Protein AF-A0A8K0A8B1-F1 (afdb_monomer_lite)

Foldseek 3Di:
DDDDDDDDDDDPVVVVVVVVVVVVPPPPDDDDPDPPQWDDDPNWTKHKDPWWAALVVQQVVLQVVLWGFAAAPDVVSVCSVCVVPDPDPDFDARGPPNRPDDPPPDDDDRIGITMTIHPDDFLLCAFQVWGWDAPVDDLDDQWDWPQPDPSNARPPPRTTTTGGPPSLALCVQPVWHWFDFDADPNDTDTDAQADWDDCVRRNGGPPTITHHHDDDD

Secondary structure (DSSP, 8-state):
-----PPP--THHHHHHHHHHHHTS-------PPPTT-EEETTEEEEE-SS-B-HHHHHHHHHHTT-EEPP-SSHHHHHHHHHHH-S-TT---B--TT-S---SS-PPPSSB-BEEEE-SS-HHHHTTS-EEEETTS---SSEEE-TT-TTS--SSTTEEEEEESS---HHHHHS-EEEPEEEETTEEEE--SSEEE-TTTS--TTT-EEEEPPPP-

pLDDT: mean 73.94, std 14.09, range [33.97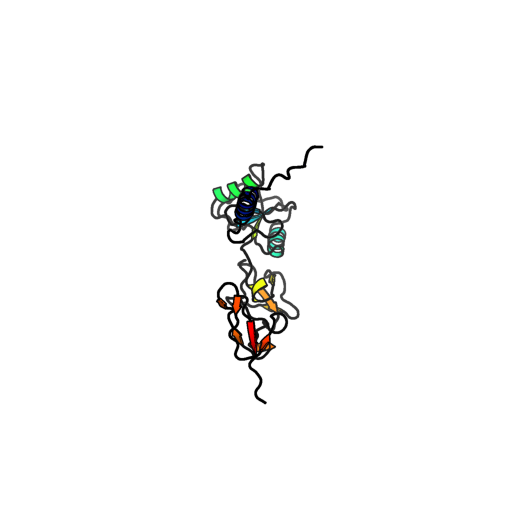, 92.19]

Sequence (217 aa):
MSPILFPQMEGRSFFYLLFLVVLTITNDVAGSSCPDGFVEIEGTCYYFSEERKDSLEAELDCSNRGGTLASFEDCETKENVLNKQTGEPGCTYWTDPFTKCVDSRSPPKELNKFICAWPGENPCEEDCGGRCISFVEDCSGNFEWLDNRIECQCLATIHKCCAPVKSHSCENTCGGKCVAVNIIGNVPIVICDGEEREWVDCPCPHGEKCCVPFSLP

Radius of gyration: 26.28 Å; chains: 1; bounding box: 68×78×62 Å

Structure (mmCIF, N/CA/C/O backbone):
data_AF-A0A8K0A8B1-F1
#
_entry.id   AF-A0A8K0A8B1-F1
#
loop_
_atom_site.group_PDB
_atom_site.id
_atom_site.type_symbol
_atom_site.label_atom_id
_atom_site.label_alt_id
_atom_site.label_comp_id
_atom_site.label_asym_id
_atom_site.label_entity_id
_atom_site.label_seq_id
_atom_site.pdbx_PDB_ins_code
_atom_site.Cartn_x
_atom_site.Cartn_y
_atom_site.Cartn_z
_atom_site.occupancy
_atom_site.B_iso_or_equiv
_atom_site.auth_seq_id
_atom_site.auth_comp_id
_atom_site.auth_asym_id
_atom_site.auth_atom_id
_atom_site.pdbx_PDB_model_num
ATOM 1 N N . MET A 1 1 ? -32.541 -65.544 -36.191 1.00 37.41 1 MET A N 1
ATOM 2 C CA . MET A 1 1 ? -31.309 -64.735 -36.289 1.00 37.41 1 MET A CA 1
ATOM 3 C C . MET A 1 1 ? -31.698 -63.332 -36.717 1.00 37.41 1 MET A C 1
ATOM 5 O O . MET A 1 1 ? -32.222 -63.191 -37.813 1.00 37.41 1 MET A O 1
ATOM 9 N N . SER A 1 2 ? -31.487 -62.332 -35.864 1.00 33.97 2 SER A N 1
ATOM 10 C CA . SER A 1 2 ? -31.714 -60.915 -36.184 1.00 33.97 2 SER A CA 1
ATOM 11 C C . SER A 1 2 ? -30.357 -60.208 -36.258 1.00 33.97 2 SER A C 1
ATOM 13 O O . SER A 1 2 ? -29.539 -60.447 -35.368 1.00 33.97 2 SER A O 1
ATOM 15 N N . PRO A 1 3 ? -30.076 -59.376 -37.275 1.00 41.59 3 PRO A N 1
ATOM 16 C CA . PRO A 1 3 ? -28.868 -58.564 -37.297 1.00 41.59 3 PRO A CA 1
ATOM 17 C C . PRO A 1 3 ? -29.015 -57.340 -36.383 1.00 41.59 3 PRO A C 1
ATOM 19 O O . PRO A 1 3 ? -30.076 -56.724 -36.293 1.00 41.59 3 PRO A O 1
ATOM 22 N N . ILE A 1 4 ? -27.918 -57.019 -35.701 1.00 41.53 4 ILE A N 1
ATOM 23 C CA . ILE A 1 4 ? -27.742 -55.858 -34.829 1.00 41.53 4 ILE A CA 1
ATOM 24 C C . ILE A 1 4 ? -27.608 -54.616 -35.719 1.00 41.53 4 ILE A C 1
ATOM 26 O O . ILE A 1 4 ? -26.691 -54.536 -36.536 1.00 41.53 4 ILE A O 1
ATOM 30 N N . LEU A 1 5 ? -28.519 -53.654 -35.561 1.00 36.81 5 LEU A N 1
ATOM 31 C CA . LEU A 1 5 ? -28.420 -52.322 -36.152 1.00 36.81 5 LEU A CA 1
ATOM 32 C C . LEU A 1 5 ? -27.744 -51.404 -35.123 1.00 36.81 5 LEU A C 1
ATOM 34 O O . LEU A 1 5 ? -28.307 -51.148 -34.060 1.00 36.81 5 LEU A O 1
ATOM 38 N N . PHE A 1 6 ? -26.529 -50.941 -35.417 1.00 40.44 6 PHE A N 1
ATOM 39 C CA . PHE A 1 6 ? -25.863 -49.882 -34.654 1.00 40.44 6 PHE A CA 1
ATOM 40 C C . PHE A 1 6 ? -26.585 -48.546 -34.907 1.00 40.44 6 PHE A C 1
ATOM 42 O O . PHE A 1 6 ? -26.681 -48.146 -36.070 1.00 40.44 6 PHE A O 1
ATOM 49 N N . PRO A 1 7 ? -27.076 -47.824 -33.882 1.00 42.09 7 PRO A N 1
ATOM 50 C CA . PRO A 1 7 ? -27.529 -46.456 -34.077 1.00 42.09 7 PRO A CA 1
ATOM 51 C C . PRO A 1 7 ? -26.326 -45.506 -34.182 1.00 42.09 7 PRO A C 1
ATOM 53 O O . PRO A 1 7 ? -25.456 -45.455 -33.313 1.00 42.09 7 PRO A O 1
ATOM 56 N N . GLN A 1 8 ? -26.307 -44.766 -35.289 1.00 45.31 8 GLN A N 1
ATOM 57 C CA . GLN A 1 8 ? -25.449 -43.621 -35.578 1.00 45.31 8 GLN A CA 1
ATOM 58 C C . GLN A 1 8 ? -25.637 -42.532 -34.509 1.00 45.31 8 GLN A C 1
ATOM 60 O O . GLN A 1 8 ? -26.763 -42.122 -34.228 1.00 45.31 8 GLN A O 1
ATOM 65 N N . MET A 1 9 ? -24.540 -42.057 -33.915 1.00 43.19 9 MET A N 1
ATOM 66 C CA . MET A 1 9 ? -24.549 -40.926 -32.983 1.00 43.19 9 MET A CA 1
ATOM 67 C C . MET A 1 9 ? -24.503 -39.623 -33.790 1.00 43.19 9 MET A C 1
ATOM 69 O O . MET A 1 9 ? -23.454 -39.213 -34.281 1.00 43.19 9 MET A O 1
ATOM 73 N N . GLU A 1 10 ? -25.666 -39.003 -33.977 1.00 51.50 10 GLU A N 1
ATOM 74 C CA . GLU A 1 10 ? -25.838 -37.790 -34.777 1.00 51.50 10 GLU A CA 1
ATOM 75 C C . GLU A 1 10 ? -25.323 -36.539 -34.047 1.00 51.50 10 GLU A C 1
ATOM 77 O O . GLU A 1 10 ? -25.563 -36.326 -32.855 1.00 51.50 10 GLU A O 1
ATOM 82 N N . GLY A 1 11 ? -24.623 -35.687 -34.802 1.00 56.62 11 GLY A N 1
ATOM 83 C CA . GLY A 1 11 ? -23.795 -34.557 -34.370 1.00 56.62 11 GLY A CA 1
ATOM 84 C C . GLY A 1 11 ? -24.490 -33.386 -33.671 1.00 56.62 11 GLY A C 1
ATOM 85 O O . GLY A 1 11 ? -23.974 -32.280 -33.719 1.00 56.62 11 GLY A O 1
ATOM 86 N N . ARG A 1 12 ? -25.624 -33.581 -32.993 1.00 55.50 12 ARG A N 1
ATOM 87 C CA . ARG A 1 12 ? -26.268 -32.542 -32.169 1.00 55.50 12 ARG A CA 1
ATOM 88 C C . ARG A 1 12 ? -25.601 -32.416 -30.799 1.00 55.50 12 ARG A C 1
ATOM 90 O O . ARG A 1 12 ? -25.499 -31.312 -30.280 1.00 55.50 12 ARG A O 1
ATOM 97 N N . SER A 1 13 ? -25.058 -33.512 -30.259 1.00 53.56 13 SER A N 1
ATOM 98 C CA . SER A 1 13 ? -24.365 -33.507 -28.960 1.00 53.56 13 SER A CA 1
ATOM 99 C C . SER A 1 13 ? -23.076 -32.679 -28.972 1.00 53.56 13 SER A C 1
ATOM 101 O O . SER A 1 13 ? -22.725 -32.088 -27.956 1.00 53.56 13 SER A O 1
ATOM 103 N N . PHE A 1 14 ? -22.383 -32.601 -30.113 1.00 56.97 14 PHE A N 1
ATOM 104 C CA . PHE A 1 14 ? -21.118 -31.869 -30.222 1.00 56.97 14 PHE A CA 1
ATOM 105 C C . PHE A 1 14 ? -21.329 -30.349 -30.197 1.00 56.97 14 PHE A C 1
ATOM 107 O O . PHE A 1 14 ? -20.563 -29.639 -29.554 1.00 56.97 14 PHE A O 1
ATOM 114 N N . PHE A 1 15 ? -22.405 -29.853 -30.821 1.00 58.72 15 PHE A N 1
ATOM 115 C CA . PHE A 1 15 ? -22.753 -28.429 -30.778 1.00 58.72 15 PHE A CA 1
ATOM 116 C C . PHE A 1 15 ? -23.198 -27.984 -29.385 1.00 58.72 15 PHE A C 1
ATOM 118 O O . PHE A 1 15 ? -22.801 -26.906 -28.964 1.00 58.72 15 PHE A O 1
ATOM 125 N N . TYR A 1 16 ? -23.948 -28.812 -28.644 1.00 59.16 16 TYR A N 1
ATOM 126 C CA . TYR A 1 16 ? -24.294 -28.511 -27.248 1.00 59.16 16 TYR A CA 1
ATOM 127 C C . TYR A 1 16 ? -23.065 -28.501 -26.335 1.00 59.16 16 TYR A C 1
ATOM 129 O O . TYR A 1 16 ? -22.953 -27.618 -25.491 1.00 59.16 16 TYR A O 1
ATOM 137 N N . LEU A 1 17 ? -22.118 -29.425 -26.526 1.00 57.38 17 LEU A N 1
ATOM 138 C CA . LEU A 1 17 ? -20.863 -29.426 -25.771 1.00 57.38 17 LEU A CA 1
ATOM 139 C C . LEU A 1 17 ? -19.987 -28.211 -26.113 1.00 57.38 17 LEU A C 1
ATOM 141 O O . LEU A 1 17 ? -19.474 -27.578 -25.200 1.00 57.38 17 LEU A O 1
ATOM 145 N N . LEU A 1 18 ? -19.883 -27.815 -27.386 1.00 58.38 18 LEU A N 1
ATOM 146 C CA . LEU A 1 18 ? -19.212 -26.569 -27.789 1.00 58.38 18 LEU A CA 1
ATOM 147 C C . LEU A 1 18 ? -19.890 -25.325 -27.195 1.00 58.38 18 LEU A C 1
ATOM 149 O O . LEU A 1 18 ? -19.198 -24.432 -26.723 1.00 58.38 18 LEU A O 1
ATOM 153 N N . PHE A 1 19 ? -21.225 -25.270 -27.162 1.00 58.44 19 PHE A N 1
ATOM 154 C CA . PHE A 1 19 ? -21.966 -24.141 -26.585 1.00 58.44 19 PHE A CA 1
ATOM 155 C C . PHE A 1 19 ? -21.816 -24.051 -25.057 1.00 58.44 19 PHE A C 1
ATOM 157 O O . PHE A 1 19 ? -21.699 -22.954 -24.519 1.00 58.44 19 PHE A O 1
ATOM 164 N N . LEU A 1 20 ? -21.779 -25.193 -24.358 1.00 56.25 20 LEU A N 1
ATOM 165 C CA . LEU A 1 20 ? -21.512 -25.251 -22.917 1.00 56.25 20 LEU A CA 1
ATOM 166 C C . LEU A 1 20 ? -20.061 -24.889 -22.591 1.00 56.25 20 LEU A C 1
ATOM 168 O O . LEU A 1 20 ? -19.831 -24.169 -21.628 1.00 56.25 20 LEU A O 1
ATOM 172 N N . VAL A 1 21 ? -19.102 -25.319 -23.417 1.00 57.56 21 VAL A N 1
ATOM 173 C CA . VAL A 1 21 ? -17.699 -24.910 -23.279 1.00 57.56 21 VAL A CA 1
ATOM 174 C C . VAL A 1 21 ? -17.578 -23.396 -23.458 1.00 57.56 21 VAL A C 1
ATOM 176 O O . VAL A 1 21 ? -17.004 -22.757 -22.591 1.00 57.56 21 VAL A O 1
ATOM 179 N N . VAL A 1 22 ? -18.206 -22.794 -24.478 1.00 57.41 22 VAL A N 1
ATOM 180 C CA . VAL A 1 22 ? -18.175 -21.333 -24.710 1.00 57.41 22 VAL A CA 1
ATOM 181 C C . VAL A 1 22 ? -18.847 -20.534 -23.581 1.00 57.41 22 VAL A C 1
ATOM 183 O O . VAL A 1 22 ? -18.330 -19.488 -23.201 1.00 57.41 22 VAL A O 1
ATOM 186 N N . LEU A 1 23 ? -19.938 -21.032 -22.985 1.00 52.72 23 LEU A N 1
ATOM 187 C CA . LEU A 1 23 ? -20.594 -20.383 -21.836 1.00 52.72 23 LEU A CA 1
ATOM 188 C C . LEU A 1 23 ? -19.779 -20.455 -20.534 1.00 52.72 23 LEU A C 1
ATOM 190 O O . LEU A 1 23 ? -20.040 -19.681 -19.618 1.00 52.72 23 LEU A O 1
ATOM 194 N N . THR A 1 24 ? -18.789 -21.348 -20.443 1.00 49.91 24 THR A N 1
ATOM 195 C CA . THR A 1 24 ? -17.874 -21.408 -19.291 1.00 49.91 24 THR A CA 1
ATOM 196 C C . THR A 1 24 ? -16.619 -20.541 -19.433 1.00 49.91 24 THR A C 1
ATOM 198 O O . THR A 1 24 ? -15.883 -20.429 -18.461 1.00 49.91 24 THR A O 1
ATOM 201 N N . ILE A 1 25 ? -16.369 -19.904 -20.590 1.00 58.22 25 ILE A N 1
ATOM 202 C CA . ILE A 1 25 ? -15.137 -19.114 -20.840 1.00 58.22 25 ILE A CA 1
ATOM 203 C C . ILE A 1 25 ? -15.373 -17.602 -20.958 1.00 58.22 25 ILE A C 1
ATOM 205 O O . ILE A 1 25 ? -14.550 -16.890 -21.524 1.00 58.22 25 ILE A O 1
ATOM 209 N N . THR A 1 26 ? -16.475 -17.075 -20.422 1.00 54.94 26 THR A N 1
ATOM 210 C CA . THR A 1 26 ? -16.660 -15.618 -20.304 1.00 54.94 26 THR A CA 1
ATOM 211 C C . THR A 1 26 ? -16.953 -15.225 -18.864 1.00 54.94 26 THR A C 1
ATOM 213 O O . THR A 1 26 ? -18.046 -14.770 -18.549 1.00 54.94 26 THR A O 1
ATOM 216 N N . ASN A 1 27 ? -15.964 -15.421 -17.996 1.00 56.03 27 ASN A N 1
ATOM 217 C CA . ASN A 1 27 ? -15.784 -14.640 -16.773 1.00 56.03 27 ASN A CA 1
ATOM 218 C C . ASN A 1 27 ? -14.305 -14.245 -16.691 1.00 56.03 27 ASN A C 1
ATOM 220 O O . ASN A 1 27 ? -13.594 -14.629 -15.775 1.00 56.03 27 ASN A O 1
ATOM 224 N N . ASP A 1 28 ? -13.858 -13.501 -17.697 1.00 53.41 28 ASP A N 1
ATOM 225 C CA . ASP A 1 28 ? -12.668 -12.658 -17.603 1.00 53.41 28 ASP A CA 1
ATOM 226 C C . ASP A 1 28 ? -13.148 -11.215 -17.788 1.00 53.41 28 ASP A C 1
ATOM 228 O O . ASP A 1 28 ? -13.059 -10.612 -18.857 1.00 53.41 28 ASP A O 1
ATOM 232 N N . VAL A 1 29 ? -13.786 -10.696 -16.738 1.00 51.44 29 VAL A N 1
ATOM 233 C CA . VAL A 1 29 ? -13.849 -9.255 -16.501 1.00 51.44 29 VAL A CA 1
ATOM 234 C C . VAL A 1 29 ? -12.676 -8.958 -15.578 1.00 51.44 29 VAL A C 1
ATOM 236 O O . VAL A 1 29 ? -12.676 -9.387 -14.432 1.00 51.44 29 VAL A O 1
ATOM 239 N N . ALA A 1 30 ? -11.670 -8.319 -16.177 1.00 44.59 30 ALA A N 1
ATOM 240 C CA . ALA A 1 30 ? -10.551 -7.574 -15.603 1.00 44.59 30 ALA A CA 1
ATOM 241 C C . ALA A 1 30 ? -10.307 -7.757 -14.094 1.00 44.59 30 ALA A C 1
ATOM 243 O O . ALA A 1 30 ? -11.083 -7.298 -13.259 1.00 44.59 30 ALA A O 1
ATOM 244 N N . GLY A 1 31 ? -9.179 -8.391 -13.773 1.00 51.34 31 GLY A N 1
ATOM 245 C CA . GLY A 1 31 ? -8.722 -8.617 -12.413 1.00 51.34 31 GLY A CA 1
ATOM 246 C C . GLY A 1 31 ? -8.574 -7.344 -11.582 1.00 51.34 31 GLY A C 1
ATOM 247 O O . GLY A 1 31 ? -7.864 -6.416 -11.950 1.00 51.34 31 GLY A O 1
ATOM 248 N N . SER A 1 32 ? -9.194 -7.394 -10.409 1.00 54.81 32 SER A N 1
ATOM 249 C CA . SER A 1 32 ? -8.557 -7.092 -9.128 1.00 54.81 32 SER A CA 1
ATOM 250 C C . SER A 1 32 ? -9.311 -7.884 -8.057 1.00 54.81 32 SER A C 1
ATOM 252 O O . SER A 1 32 ? -10.151 -7.348 -7.340 1.00 54.81 32 SER A O 1
ATOM 254 N N . SER A 1 33 ? -9.091 -9.203 -7.992 1.00 76.31 33 SER A N 1
ATOM 255 C CA . SER A 1 33 ? -9.550 -9.950 -6.816 1.00 76.31 33 SER A CA 1
ATOM 256 C C . SER A 1 33 ? -8.759 -9.419 -5.630 1.00 76.31 33 SER A C 1
ATOM 258 O O . SER A 1 33 ? -7.531 -9.456 -5.665 1.00 76.31 33 SER A O 1
ATOM 260 N N . CYS A 1 34 ? -9.452 -8.861 -4.637 1.00 86.38 34 CYS A N 1
ATOM 261 C CA . CYS A 1 34 ? -8.816 -8.349 -3.431 1.00 86.38 34 CYS A CA 1
ATOM 262 C C . CYS A 1 34 ? -7.806 -9.359 -2.860 1.00 86.38 34 CYS A C 1
ATOM 264 O O . CYS A 1 34 ? -8.047 -10.567 -2.969 1.00 86.38 34 CYS A O 1
ATOM 266 N N . PRO A 1 35 ? -6.714 -8.895 -2.223 1.00 86.38 35 PRO A N 1
ATOM 267 C CA . PRO A 1 35 ? -5.757 -9.782 -1.578 1.00 86.38 35 PRO A CA 1
ATOM 268 C C . PRO A 1 35 ? -6.439 -10.732 -0.593 1.00 86.38 35 PRO A C 1
ATOM 270 O O . PRO A 1 35 ? -7.498 -10.421 -0.041 1.00 86.38 35 PRO A O 1
ATOM 273 N N . ASP A 1 36 ? -5.808 -11.873 -0.324 1.00 85.69 36 ASP A N 1
ATOM 274 C CA . ASP A 1 36 ? -6.353 -12.866 0.600 1.00 85.69 36 ASP A CA 1
ATOM 275 C C . ASP A 1 36 ? -6.739 -12.239 1.953 1.00 85.69 36 ASP A C 1
ATOM 277 O O . ASP A 1 36 ? -5.957 -11.544 2.606 1.00 85.69 36 ASP A O 1
ATOM 281 N N . GLY A 1 37 ? -7.974 -12.499 2.385 1.00 87.62 37 GLY A N 1
ATOM 282 C CA . GLY A 1 37 ? -8.539 -11.954 3.622 1.00 87.62 37 GLY A CA 1
ATOM 283 C C . GLY A 1 37 ? -9.203 -10.580 3.482 1.00 87.62 37 GLY A C 1
ATOM 284 O O . GLY A 1 37 ? -9.870 -10.154 4.424 1.00 87.62 37 GLY A O 1
ATOM 285 N N . PHE A 1 38 ? -9.087 -9.913 2.331 1.00 90.50 38 PHE A N 1
ATOM 286 C CA . PHE A 1 38 ? -9.838 -8.699 2.022 1.00 90.50 38 PHE A CA 1
ATOM 287 C C . PHE A 1 38 ? -11.141 -9.025 1.286 1.00 90.50 38 PHE A C 1
ATOM 289 O O . PHE A 1 38 ? -11.241 -9.981 0.518 1.00 90.50 38 PHE A O 1
ATOM 296 N N . VAL A 1 39 ? -12.155 -8.200 1.523 1.00 89.75 39 VAL A N 1
ATOM 297 C CA . VAL A 1 39 ? -13.475 -8.291 0.901 1.00 89.75 39 VAL A CA 1
ATOM 298 C C . VAL A 1 39 ? -13.691 -7.060 0.037 1.00 89.75 39 VAL A C 1
ATOM 300 O O . VAL A 1 39 ? -13.539 -5.934 0.512 1.00 89.75 39 VAL A O 1
ATOM 303 N N . GLU A 1 40 ? -14.068 -7.271 -1.221 1.00 88.44 40 GLU A N 1
ATOM 304 C CA . GLU A 1 40 ? -14.420 -6.176 -2.118 1.00 88.44 40 GLU A CA 1
ATOM 305 C C . GLU A 1 40 ? -15.792 -5.608 -1.750 1.00 88.44 40 GLU A C 1
ATOM 307 O O . GLU A 1 40 ? -16.807 -6.312 -1.744 1.00 88.44 40 GLU A O 1
ATOM 312 N N . ILE A 1 41 ? -15.832 -4.314 -1.458 1.00 85.94 41 ILE A N 1
ATOM 313 C CA . ILE A 1 41 ? -17.058 -3.563 -1.245 1.00 85.94 41 ILE A CA 1
ATOM 314 C C . ILE A 1 41 ? -16.954 -2.289 -2.076 1.00 85.94 41 ILE A C 1
ATOM 316 O O . ILE A 1 41 ? -16.122 -1.432 -1.810 1.00 85.94 41 ILE A O 1
ATOM 320 N N . GLU A 1 42 ? -17.818 -2.176 -3.089 1.00 81.50 42 GLU A N 1
ATOM 321 C CA . GLU A 1 42 ? -17.926 -0.975 -3.936 1.00 81.50 42 GLU A CA 1
ATOM 322 C C . GLU A 1 42 ? -16.598 -0.594 -4.616 1.00 81.50 42 GLU A C 1
ATOM 324 O O . GLU A 1 42 ? -16.243 0.576 -4.715 1.00 81.50 42 GLU A O 1
ATOM 329 N N . GLY A 1 43 ? -15.857 -1.600 -5.094 1.00 81.44 43 GLY A N 1
ATOM 330 C CA . GLY A 1 43 ? -14.583 -1.408 -5.789 1.00 81.44 43 GLY A CA 1
ATOM 331 C C . GLY A 1 43 ? -13.397 -1.110 -4.871 1.00 81.44 43 GLY A C 1
ATOM 332 O O . GLY A 1 43 ? -12.305 -0.855 -5.366 1.00 81.44 43 GLY A O 1
ATOM 333 N N . THR A 1 44 ? -13.587 -1.139 -3.548 1.00 85.25 44 THR A N 1
ATOM 334 C CA . THR A 1 44 ? -12.500 -1.031 -2.566 1.00 85.25 44 THR A CA 1
ATOM 335 C C . THR A 1 44 ? -12.385 -2.321 -1.767 1.00 85.25 44 THR A C 1
ATOM 337 O O . THR A 1 44 ? -13.381 -2.926 -1.373 1.00 85.25 44 THR A O 1
ATOM 340 N N . CYS A 1 45 ? -11.156 -2.745 -1.507 1.00 90.31 45 CYS A N 1
ATOM 341 C CA . CYS A 1 45 ? -10.867 -3.949 -0.748 1.00 90.31 45 CYS A CA 1
ATOM 342 C C . CYS A 1 45 ? -10.704 -3.611 0.734 1.00 90.31 45 CYS A C 1
ATOM 344 O O . CYS A 1 45 ? -9.839 -2.813 1.100 1.00 90.31 45 CYS A O 1
ATOM 346 N N . TYR A 1 46 ? -11.501 -4.247 1.594 1.00 90.69 46 TYR A N 1
ATOM 347 C CA . TYR A 1 46 ? -11.483 -4.016 3.037 1.00 90.69 46 TYR A CA 1
ATOM 348 C C . TYR A 1 46 ? -11.133 -5.269 3.829 1.00 90.69 46 TYR A C 1
ATOM 350 O O . TYR A 1 46 ? -11.652 -6.351 3.566 1.00 90.69 46 TYR A O 1
ATOM 358 N N . TYR A 1 47 ? -10.311 -5.103 4.858 1.00 92.19 47 TYR A N 1
ATOM 359 C CA . TYR A 1 47 ? -10.074 -6.117 5.879 1.00 92.19 47 TYR A CA 1
ATOM 360 C C . TYR A 1 47 ? -10.705 -5.668 7.194 1.00 92.19 47 TYR A C 1
ATOM 362 O O . TYR A 1 47 ? -10.539 -4.523 7.612 1.00 92.19 47 TYR A O 1
ATOM 370 N N . PHE A 1 48 ? -11.402 -6.580 7.868 1.00 91.12 48 PHE A N 1
ATOM 371 C CA . PHE A 1 48 ? -12.039 -6.328 9.158 1.00 91.12 48 PHE A CA 1
ATOM 372 C C . PHE A 1 48 ? -11.347 -7.156 10.230 1.00 91.12 48 PHE A C 1
ATOM 374 O O . PHE A 1 48 ? -11.329 -8.384 10.151 1.00 91.12 48 PHE A O 1
ATOM 381 N N . SER A 1 49 ? -10.805 -6.503 11.255 1.00 90.69 49 SER A N 1
ATOM 382 C CA . SER A 1 49 ? -10.089 -7.222 12.300 1.00 90.69 49 SER A CA 1
ATOM 383 C C . SER A 1 49 ? -11.027 -8.034 13.198 1.00 90.69 49 SER A C 1
ATOM 385 O O . SER A 1 49 ? -12.102 -7.588 13.621 1.00 90.69 49 SER A O 1
ATOM 387 N N . GLU A 1 50 ? -10.581 -9.233 13.562 1.00 88.62 50 GLU A N 1
ATOM 388 C CA . GLU A 1 50 ? -11.168 -9.981 14.676 1.00 88.62 50 GLU A CA 1
ATOM 389 C C . GLU A 1 50 ? -10.579 -9.523 16.018 1.00 88.62 50 GLU A C 1
ATOM 391 O O . GLU A 1 50 ? -11.297 -9.417 17.018 1.00 88.62 50 GLU A O 1
ATOM 396 N N . GLU A 1 51 ? -9.285 -9.189 16.015 1.00 89.94 51 GLU A N 1
ATOM 397 C CA . GLU A 1 51 ? -8.532 -8.719 17.174 1.00 89.94 51 GLU A CA 1
ATOM 398 C C . GLU A 1 51 ? -8.826 -7.256 17.513 1.00 89.94 51 GLU A C 1
ATOM 400 O O . GLU A 1 51 ? -9.159 -6.440 16.647 1.00 89.94 51 GLU A O 1
ATOM 405 N N . ARG A 1 52 ? -8.666 -6.923 18.798 1.00 89.19 52 ARG A N 1
ATOM 406 C CA . ARG A 1 52 ? -8.752 -5.553 19.302 1.00 89.19 52 ARG A CA 1
ATOM 407 C C . ARG A 1 52 ? -7.356 -5.042 19.622 1.00 89.19 52 ARG A C 1
ATOM 409 O O . ARG A 1 52 ? -6.665 -5.666 20.420 1.00 89.19 52 ARG A O 1
ATOM 416 N N . LYS A 1 53 ? -6.999 -3.906 19.039 1.00 90.12 53 LYS A N 1
ATOM 417 C CA . LYS A 1 53 ? -5.700 -3.239 19.175 1.00 90.12 53 LYS A CA 1
ATOM 418 C C . LYS A 1 53 ? -5.906 -1.783 19.561 1.00 90.12 53 LYS A C 1
ATOM 420 O O . LYS A 1 53 ? -7.023 -1.274 19.418 1.00 90.12 53 LYS A O 1
ATOM 425 N N . ASP A 1 54 ? -4.884 -1.113 20.071 1.00 88.94 54 ASP A N 1
ATOM 426 C CA . ASP A 1 54 ? -4.943 0.347 20.152 1.00 88.94 54 ASP A CA 1
ATOM 427 C C . ASP A 1 54 ? -4.823 0.968 18.747 1.00 88.94 54 ASP A C 1
ATOM 429 O O . ASP A 1 54 ? -4.597 0.271 17.756 1.00 88.94 54 ASP A O 1
ATOM 433 N N . SER A 1 55 ? -5.037 2.279 18.634 1.00 84.75 55 SER A N 1
ATOM 434 C CA . SER A 1 55 ? -5.027 2.964 17.335 1.00 84.75 55 SER A CA 1
ATOM 435 C C . SER A 1 55 ? -3.691 2.846 16.596 1.00 84.75 55 SER A C 1
ATOM 437 O O . SER A 1 55 ? -3.699 2.805 15.368 1.00 84.75 55 SER A O 1
ATOM 439 N N . LEU A 1 56 ? -2.562 2.842 17.309 1.00 84.25 56 LEU A N 1
ATOM 440 C CA . LEU A 1 56 ? -1.235 2.809 16.697 1.00 84.25 56 LEU A CA 1
ATOM 441 C C . LEU A 1 56 ? -0.912 1.391 16.225 1.00 84.25 56 LEU A C 1
ATOM 443 O O . LEU A 1 56 ? -0.452 1.193 15.104 1.00 84.25 56 LEU A O 1
ATOM 447 N N . GLU A 1 57 ? -1.209 0.403 17.066 1.00 89.62 57 GLU A N 1
ATOM 448 C CA . GLU A 1 57 ? -1.081 -1.010 16.721 1.00 89.62 57 GLU A CA 1
ATOM 449 C C . GLU A 1 57 ? -2.003 -1.416 15.560 1.00 89.62 57 GLU A C 1
ATOM 451 O O . GLU A 1 57 ? -1.629 -2.262 14.748 1.00 89.62 57 GLU A O 1
ATOM 456 N N . ALA A 1 58 ? -3.198 -0.825 15.462 1.00 89.19 58 ALA A N 1
ATOM 457 C CA . ALA A 1 58 ? -4.126 -1.050 14.356 1.00 89.19 58 ALA A CA 1
ATOM 458 C C . ALA A 1 58 ? -3.595 -0.498 13.023 1.00 89.19 58 ALA A C 1
ATOM 460 O O . ALA A 1 58 ? -3.637 -1.204 12.017 1.00 89.19 58 ALA A O 1
ATOM 461 N N . GLU A 1 59 ? -3.056 0.727 13.016 1.00 86.12 59 GLU A N 1
ATOM 462 C CA . GLU A 1 59 ? -2.423 1.314 11.825 1.00 86.12 59 GLU A CA 1
ATOM 463 C C . GLU A 1 59 ? -1.246 0.453 11.351 1.00 86.12 59 GLU A C 1
ATOM 465 O O . GLU A 1 59 ? -1.138 0.121 10.171 1.00 86.12 59 GLU A O 1
ATOM 470 N N . LEU A 1 60 ? -0.403 0.014 12.290 1.00 84.94 60 LEU A N 1
ATOM 471 C CA . LEU A 1 60 ? 0.729 -0.856 11.992 1.00 84.94 60 LEU A CA 1
ATOM 472 C C . LEU A 1 60 ? 0.281 -2.230 11.464 1.00 84.94 60 LEU A C 1
ATOM 474 O O . LEU A 1 60 ? 0.929 -2.792 10.583 1.00 84.94 60 LEU A O 1
ATOM 478 N N . ASP A 1 61 ? -0.830 -2.784 11.954 1.00 90.12 61 ASP A N 1
ATOM 479 C CA . ASP A 1 61 ? -1.385 -4.032 11.415 1.00 90.12 61 ASP A CA 1
ATOM 480 C C . ASP A 1 61 ? -1.894 -3.859 9.979 1.00 90.12 61 ASP A C 1
ATOM 482 O O . ASP A 1 61 ? -1.608 -4.702 9.131 1.00 90.12 61 ASP A O 1
ATOM 486 N N . CYS A 1 62 ? -2.589 -2.756 9.682 1.00 88.81 62 CYS A N 1
ATOM 487 C CA . CYS A 1 62 ? -3.023 -2.451 8.320 1.00 88.81 62 CYS A CA 1
ATOM 488 C C . CYS A 1 62 ? -1.837 -2.259 7.370 1.00 88.81 62 CYS A C 1
ATOM 490 O O . CYS A 1 62 ? -1.838 -2.829 6.279 1.00 88.81 62 CYS A O 1
ATOM 492 N N . SER A 1 63 ? -0.804 -1.542 7.816 1.00 82.62 63 SER A N 1
ATOM 493 C CA . SER A 1 63 ? 0.452 -1.348 7.084 1.00 82.62 63 SER A CA 1
ATOM 494 C C . SER A 1 63 ? 1.127 -2.673 6.730 1.00 82.62 63 SER A C 1
ATOM 496 O O . SER A 1 63 ? 1.429 -2.937 5.568 1.00 82.62 63 SER A O 1
ATOM 498 N N . ASN A 1 64 ? 1.256 -3.575 7.708 1.00 83.50 64 ASN A N 1
ATOM 499 C CA . ASN A 1 64 ? 1.840 -4.902 7.503 1.00 83.50 64 ASN A CA 1
ATOM 500 C C . ASN A 1 64 ? 1.050 -5.784 6.523 1.00 83.50 64 ASN A C 1
ATOM 502 O O . ASN A 1 64 ? 1.584 -6.774 6.025 1.00 83.50 64 ASN A O 1
ATOM 506 N N . ARG A 1 65 ? -0.212 -5.440 6.247 1.00 85.19 65 ARG A N 1
ATOM 507 C CA . ARG A 1 65 ? -1.077 -6.104 5.260 1.00 85.19 65 ARG A CA 1
ATOM 508 C C . ARG A 1 65 ? -1.077 -5.407 3.895 1.00 85.19 65 ARG A C 1
ATOM 510 O O . ARG A 1 65 ? -1.886 -5.766 3.047 1.00 85.19 65 ARG A O 1
ATOM 517 N N . GLY A 1 66 ? -0.223 -4.404 3.692 1.00 79.56 66 GLY A N 1
ATOM 518 C CA . GLY A 1 66 ? -0.167 -3.613 2.460 1.00 79.56 66 GLY A CA 1
ATOM 519 C C . GLY A 1 66 ? -1.292 -2.581 2.328 1.00 79.56 66 GLY A C 1
ATOM 520 O O . GLY A 1 66 ? -1.529 -2.076 1.233 1.00 79.56 66 GLY A O 1
ATOM 521 N N . GLY A 1 67 ? -2.005 -2.278 3.417 1.00 85.38 67 GLY A N 1
ATOM 522 C CA . GLY A 1 67 ? -3.101 -1.310 3.453 1.00 85.38 67 GLY A CA 1
ATOM 523 C C . GLY A 1 67 ? -2.863 -0.157 4.429 1.00 85.38 67 GLY A C 1
ATOM 524 O O . GLY A 1 67 ? -1.781 0.018 4.985 1.00 85.38 67 GLY A O 1
ATOM 525 N N . THR A 1 68 ? -3.909 0.627 4.663 1.00 87.62 68 THR A N 1
ATOM 526 C CA . THR A 1 68 ? -3.974 1.667 5.708 1.00 87.62 68 THR A CA 1
ATOM 527 C C . THR A 1 68 ? -5.260 1.505 6.498 1.00 87.62 68 THR A C 1
ATOM 529 O O . THR A 1 68 ? -6.144 0.758 6.067 1.00 87.62 68 THR A O 1
ATOM 532 N N . LEU A 1 69 ? -5.429 2.210 7.620 1.00 88.88 69 LEU A N 1
ATOM 533 C CA . LEU A 1 69 ? -6.772 2.336 8.184 1.00 88.88 69 LEU A CA 1
ATOM 534 C C . LEU A 1 69 ? -7.735 2.896 7.123 1.00 88.88 69 LEU A C 1
ATOM 536 O O . LEU A 1 69 ? -7.386 3.768 6.324 1.00 88.88 69 LEU A O 1
ATOM 540 N N . ALA A 1 70 ? -8.951 2.356 7.082 1.00 89.06 70 ALA A N 1
ATOM 541 C CA . ALA A 1 70 ? -9.942 2.753 6.094 1.00 89.06 70 ALA A CA 1
ATOM 542 C C . ALA A 1 70 ? -10.403 4.193 6.348 1.00 89.06 70 ALA A C 1
ATOM 544 O O . ALA A 1 70 ? -10.823 4.520 7.461 1.00 89.06 70 ALA A O 1
ATOM 545 N N . SER A 1 71 ? -10.350 5.032 5.314 1.00 85.62 71 SER A N 1
ATOM 546 C CA . SER A 1 71 ? -10.891 6.391 5.338 1.00 85.62 71 SER A CA 1
ATOM 547 C C . SER A 1 71 ? -12.206 6.435 4.573 1.00 85.62 71 SER A C 1
ATOM 549 O O . SER A 1 71 ? -12.314 5.874 3.484 1.00 85.62 71 SER A O 1
ATOM 551 N N . PHE A 1 72 ? -13.212 7.093 5.148 1.00 82.62 72 PHE A N 1
ATOM 552 C CA . PHE A 1 72 ? -14.527 7.243 4.527 1.00 82.62 72 PHE A CA 1
ATOM 553 C C . PHE A 1 72 ? -14.849 8.720 4.309 1.00 82.62 72 PHE A C 1
ATOM 555 O O . PHE A 1 72 ? -14.776 9.535 5.239 1.00 82.62 72 PHE A O 1
ATOM 562 N N . GLU A 1 73 ? -15.220 9.063 3.075 1.00 79.00 73 GLU A N 1
ATOM 563 C CA . GLU A 1 73 ? -15.576 10.433 2.695 1.00 79.00 73 GLU A CA 1
ATOM 564 C C . GLU A 1 73 ? -16.984 10.834 3.144 1.00 79.00 73 GLU A C 1
ATOM 566 O O . GLU A 1 73 ? -17.247 12.014 3.382 1.00 79.00 73 GLU A O 1
ATOM 571 N N . ASP A 1 74 ? -17.872 9.857 3.292 1.00 76.62 74 ASP A N 1
ATOM 572 C CA . ASP A 1 74 ? -19.255 10.042 3.699 1.00 76.62 74 ASP A CA 1
ATOM 573 C C . ASP A 1 74 ? -19.737 8.864 4.565 1.00 76.62 74 ASP A C 1
ATOM 575 O O . ASP A 1 74 ? -19.099 7.810 4.672 1.00 76.62 74 ASP A O 1
ATOM 579 N N . CYS A 1 75 ? -20.851 9.083 5.261 1.00 76.50 75 CYS A N 1
ATOM 580 C CA . CYS A 1 75 ? -21.273 8.187 6.336 1.00 76.50 75 CYS A CA 1
ATOM 581 C C . CYS A 1 75 ? -22.101 7.033 5.791 1.00 76.50 75 CYS A C 1
ATOM 583 O O . CYS A 1 75 ? -22.151 5.985 6.421 1.00 76.50 75 CYS A O 1
ATOM 585 N N . GLU A 1 76 ? -22.699 7.219 4.616 1.00 79.69 76 GLU A N 1
ATOM 586 C CA . GLU A 1 76 ? -23.460 6.198 3.912 1.00 79.69 76 GLU A CA 1
ATOM 587 C C . GLU A 1 76 ? -22.518 5.093 3.434 1.00 79.69 76 GLU A C 1
ATOM 589 O O . GLU A 1 76 ? -22.757 3.927 3.728 1.00 79.69 76 GLU A O 1
ATOM 594 N N . THR A 1 77 ? -21.384 5.448 2.825 1.00 79.12 77 THR A N 1
ATOM 595 C CA . THR A 1 77 ? -20.339 4.492 2.433 1.00 79.12 77 THR A CA 1
ATOM 596 C C . THR A 1 77 ? -19.824 3.713 3.644 1.00 79.12 77 THR A C 1
ATOM 598 O O . THR A 1 77 ? -19.747 2.482 3.618 1.00 79.12 77 THR A O 1
ATOM 601 N N . LYS A 1 78 ? -19.537 4.404 4.756 1.00 79.31 78 LYS A N 1
ATOM 602 C CA . LYS A 1 78 ? -19.133 3.757 6.013 1.00 79.31 78 LYS A CA 1
ATOM 603 C C . LYS A 1 78 ? -20.206 2.791 6.525 1.00 79.31 78 LYS A C 1
ATOM 605 O O . LYS A 1 78 ? -19.884 1.662 6.885 1.00 79.31 78 LYS A O 1
ATOM 610 N N . GLU A 1 79 ? -21.468 3.209 6.564 1.00 78.00 79 GLU A N 1
ATOM 611 C CA . GLU A 1 79 ? -22.586 2.357 6.978 1.00 78.00 79 GLU A CA 1
ATOM 612 C C . GLU A 1 7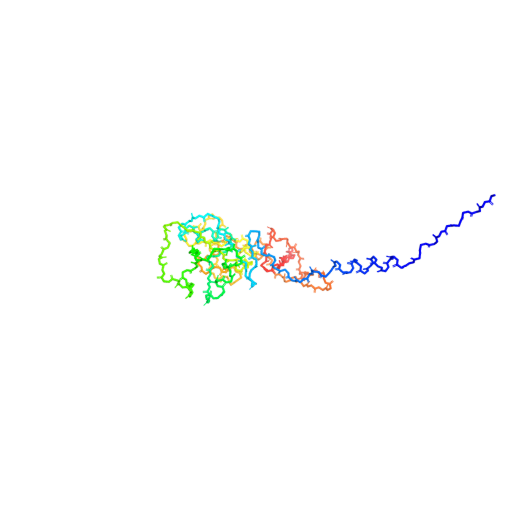9 ? -22.763 1.159 6.044 1.00 78.00 79 GLU A C 1
ATOM 614 O O . GLU A 1 79 ? -22.960 0.050 6.527 1.00 78.00 79 GLU A O 1
ATOM 619 N N . ASN A 1 80 ? -22.630 1.330 4.731 1.00 79.06 80 ASN A N 1
ATOM 620 C CA . ASN A 1 80 ? -22.708 0.241 3.759 1.00 79.06 80 ASN A CA 1
ATOM 621 C C . ASN A 1 80 ? -21.609 -0.799 3.994 1.00 79.06 80 ASN A C 1
ATOM 623 O O . ASN A 1 80 ? -21.890 -2.000 4.009 1.00 79.06 80 ASN A O 1
ATOM 627 N N . VAL A 1 81 ? -20.375 -0.347 4.227 1.00 80.69 81 VAL A N 1
ATOM 628 C CA . VAL A 1 81 ? -19.228 -1.210 4.542 1.00 80.69 81 VAL A CA 1
ATOM 629 C C . VAL A 1 81 ? -19.442 -1.945 5.870 1.00 80.69 81 VAL A C 1
ATOM 631 O O . VAL A 1 81 ? -19.227 -3.155 5.946 1.00 80.69 81 VAL A O 1
ATOM 634 N N . LEU A 1 82 ? -19.945 -1.258 6.899 1.00 78.06 82 LEU A N 1
ATOM 635 C CA . LEU A 1 82 ? -20.237 -1.862 8.203 1.00 78.06 82 LEU A CA 1
ATOM 636 C C . LEU A 1 82 ? -21.423 -2.839 8.160 1.00 78.06 82 LEU A C 1
ATOM 638 O O . LEU A 1 82 ? -21.331 -3.926 8.728 1.00 78.06 82 LEU A O 1
ATOM 642 N N . ASN A 1 83 ? -22.515 -2.498 7.475 1.00 72.94 83 ASN A N 1
ATOM 643 C CA . ASN A 1 83 ? -23.737 -3.307 7.390 1.00 72.94 83 ASN A CA 1
ATOM 644 C C . ASN A 1 83 ? -23.535 -4.584 6.567 1.00 72.94 83 ASN A C 1
ATOM 646 O O . ASN A 1 83 ? -24.161 -5.605 6.846 1.00 72.94 83 ASN A O 1
ATOM 650 N N . LYS A 1 84 ? -22.662 -4.544 5.552 1.00 70.50 84 LYS A N 1
ATOM 651 C CA . LYS A 1 84 ? -22.325 -5.725 4.743 1.00 70.50 84 LYS A CA 1
ATOM 652 C C . LYS A 1 84 ? -21.568 -6.786 5.547 1.00 70.50 84 LYS A C 1
ATOM 654 O O . LYS A 1 84 ? -21.697 -7.964 5.227 1.00 70.50 84 LYS A O 1
ATOM 659 N N . GLN A 1 85 ? -20.842 -6.389 6.596 1.00 66.94 85 GLN A N 1
ATOM 660 C CA . GLN A 1 85 ? -20.011 -7.298 7.390 1.00 66.94 85 GLN A CA 1
ATOM 661 C C . GLN A 1 85 ? -20.549 -7.573 8.801 1.00 66.94 85 GLN A C 1
ATOM 663 O O . GLN A 1 85 ? -20.290 -8.633 9.372 1.00 66.94 85 GLN A O 1
ATOM 668 N N . THR A 1 86 ? -21.308 -6.645 9.383 1.00 56.03 86 THR A N 1
ATOM 669 C CA . THR A 1 86 ? -21.811 -6.749 10.754 1.00 56.03 86 THR A CA 1
ATOM 670 C C . THR A 1 86 ? -23.329 -6.620 10.776 1.00 56.03 86 THR A C 1
ATOM 672 O O . THR A 1 86 ? -23.897 -5.606 10.391 1.00 56.03 86 THR A O 1
ATOM 675 N N . GLY A 1 87 ? -24.013 -7.640 11.293 1.00 50.84 87 GLY A N 1
ATOM 676 C CA . GLY A 1 87 ? -25.418 -7.518 11.696 1.00 50.84 87 GLY A CA 1
ATOM 677 C C . GLY A 1 87 ? -25.614 -6.684 12.974 1.00 50.84 87 GLY A C 1
ATOM 678 O O . GLY A 1 87 ? -26.683 -6.758 13.576 1.00 50.84 87 GLY A O 1
ATOM 679 N N . GLU A 1 88 ? -24.594 -5.943 13.426 1.00 48.78 88 GLU A N 1
ATOM 680 C CA . GLU A 1 88 ? -24.604 -5.163 14.665 1.00 48.78 88 GLU A CA 1
ATOM 681 C C . GLU A 1 88 ? -24.518 -3.657 14.361 1.00 48.78 88 GLU A C 1
ATOM 683 O O . GLU A 1 88 ? -23.447 -3.146 14.033 1.00 48.78 88 GLU A O 1
ATOM 688 N N . PRO A 1 89 ? -25.625 -2.906 14.489 1.00 48.09 89 PRO A N 1
ATOM 689 C CA . PRO A 1 89 ? -25.587 -1.459 14.345 1.00 48.09 89 PRO A CA 1
ATOM 690 C C . PRO A 1 89 ? -24.820 -0.828 15.518 1.00 48.09 89 PRO A C 1
ATOM 692 O O . PRO A 1 89 ? -25.179 -1.020 16.681 1.00 48.09 89 PRO A O 1
ATOM 695 N N . GLY A 1 90 ? -23.785 -0.038 15.211 1.00 55.12 90 GLY A N 1
ATOM 696 C CA . GLY A 1 90 ? -23.085 0.804 16.192 1.00 55.12 90 GLY A CA 1
ATOM 697 C C . GLY A 1 90 ? -21.683 0.355 16.622 1.00 55.12 90 GLY A C 1
ATOM 698 O O . GLY A 1 90 ? -21.225 0.753 17.694 1.00 55.12 90 GLY A O 1
ATOM 699 N N . CYS A 1 91 ? -20.970 -0.447 15.827 1.00 54.59 91 CYS A N 1
ATOM 700 C CA . CYS A 1 91 ? -19.575 -0.777 16.117 1.00 54.59 91 CYS A CA 1
ATOM 701 C C . CYS A 1 91 ? -18.650 0.430 15.884 1.00 54.59 91 CYS A C 1
ATOM 703 O O . CYS A 1 91 ? -18.480 0.907 14.762 1.00 54.59 91 CYS A O 1
ATOM 705 N N . THR A 1 92 ? -17.989 0.895 16.943 1.00 70.06 92 THR A N 1
ATOM 706 C CA . THR A 1 92 ? -16.800 1.734 16.811 1.00 70.06 92 THR A CA 1
ATOM 707 C C . THR A 1 92 ? -15.679 0.837 16.291 1.00 70.06 92 THR A C 1
ATOM 709 O O . THR A 1 92 ? -15.292 -0.105 16.969 1.00 70.06 92 THR A O 1
ATOM 712 N N . TYR A 1 93 ? -15.180 1.073 15.085 1.00 80.19 93 TYR A N 1
ATOM 713 C CA . TYR A 1 93 ? -13.919 0.506 14.604 1.00 80.19 93 TYR A CA 1
ATOM 714 C C . TYR A 1 93 ? -12.867 1.616 14.624 1.00 80.19 93 TYR A C 1
ATOM 716 O O . TYR A 1 93 ? -13.224 2.788 14.484 1.00 80.19 93 TYR A O 1
ATOM 724 N N . TRP A 1 94 ? -11.586 1.279 14.767 1.00 85.12 94 TRP A N 1
ATOM 725 C CA . TRP A 1 94 ? -10.544 2.191 14.319 1.00 85.12 94 TRP A CA 1
ATOM 726 C C . TRP A 1 94 ? -10.637 2.319 12.802 1.00 85.12 94 TRP A C 1
ATOM 728 O O . TRP A 1 94 ? -10.665 1.328 12.069 1.00 85.12 94 TRP A O 1
ATOM 738 N N . THR A 1 95 ? -10.731 3.566 12.375 1.00 84.00 95 THR A N 1
ATOM 739 C CA . THR A 1 95 ? -10.720 4.027 10.991 1.00 84.00 95 THR A CA 1
ATOM 740 C C . THR A 1 95 ? -9.713 5.164 10.913 1.00 84.00 95 THR A C 1
ATOM 742 O O . THR A 1 95 ? -9.291 5.689 11.947 1.00 84.00 95 THR A O 1
ATOM 745 N N . ASP A 1 96 ? -9.357 5.570 9.703 1.00 81.50 96 ASP A N 1
ATOM 746 C CA . ASP A 1 96 ? -8.420 6.664 9.494 1.00 81.50 96 ASP A CA 1
ATOM 747 C C . ASP A 1 96 ? -8.916 7.945 10.212 1.00 81.50 96 ASP A C 1
ATOM 749 O O . ASP A 1 96 ? -10.119 8.252 10.138 1.00 81.50 96 ASP A O 1
ATOM 753 N N . PRO A 1 97 ? -8.038 8.696 10.912 1.00 75.44 97 PRO A N 1
ATOM 754 C CA . PRO A 1 97 ? -8.417 9.891 11.670 1.00 75.44 97 PRO A CA 1
ATOM 755 C C . PRO A 1 97 ? -9.081 10.997 10.841 1.00 75.44 97 PRO A C 1
ATOM 757 O O . PRO A 1 97 ? -9.763 11.852 11.409 1.00 75.44 97 PRO A O 1
ATOM 760 N N . PHE A 1 98 ? -8.891 11.003 9.519 1.00 73.12 98 PHE A N 1
ATOM 761 C CA . PHE A 1 98 ? -9.483 11.973 8.599 1.00 73.12 98 PHE A CA 1
ATOM 762 C C . PHE A 1 98 ? -10.831 11.521 8.031 1.00 73.12 98 PHE A C 1
ATOM 764 O O . PHE A 1 98 ? -11.426 12.242 7.226 1.00 73.12 98 PHE A O 1
ATOM 771 N N . THR A 1 99 ? -11.355 10.375 8.481 1.00 75.00 99 THR A N 1
ATOM 772 C CA . THR A 1 99 ? -12.726 9.946 8.189 1.00 75.00 99 THR A CA 1
ATOM 773 C C . THR A 1 99 ? -13.698 11.069 8.546 1.00 75.00 99 THR A C 1
ATOM 775 O O . THR A 1 99 ? -13.835 11.451 9.709 1.00 75.00 99 THR A O 1
ATOM 778 N N . LYS A 1 100 ? -14.422 11.587 7.549 1.00 72.94 100 LYS A N 1
ATOM 779 C CA . LYS A 1 100 ? -15.315 12.753 7.714 1.00 72.94 100 LYS A CA 1
ATOM 780 C C . LYS A 1 100 ? -16.545 12.440 8.579 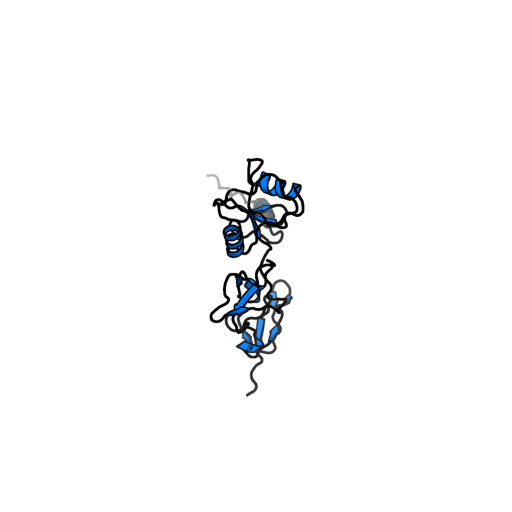1.00 72.94 100 LYS A C 1
ATOM 782 O O . LYS A 1 100 ? -17.240 13.343 9.039 1.00 72.94 100 LYS A O 1
ATOM 787 N N . CYS A 1 101 ? -16.773 11.159 8.851 1.00 68.88 101 CYS A N 1
ATOM 788 C CA . CYS A 1 101 ? -17.884 10.619 9.623 1.00 68.88 101 CYS A CA 1
ATOM 789 C C . CYS A 1 101 ? -17.465 10.209 11.030 1.00 68.88 101 CYS A C 1
ATOM 791 O O . CYS A 1 101 ? -17.411 9.022 11.380 1.00 68.88 101 CYS A O 1
ATOM 793 N N . VAL A 1 102 ? -17.159 11.225 11.836 1.00 58.50 102 VAL A N 1
ATOM 794 C CA . VAL A 1 102 ? -16.887 11.079 13.265 1.00 58.50 102 VAL A CA 1
ATOM 795 C C . VAL A 1 102 ? -18.216 11.041 14.005 1.00 58.50 102 VAL A C 1
ATOM 797 O O . VAL A 1 102 ? -18.849 12.073 14.241 1.00 58.50 102 VAL A O 1
ATOM 800 N N . ASP A 1 103 ? -18.638 9.840 14.392 1.00 54.38 103 ASP A N 1
ATOM 801 C CA . ASP A 1 103 ? -19.735 9.707 15.338 1.00 54.38 103 ASP A CA 1
ATOM 802 C C . ASP A 1 103 ? -19.266 10.294 16.675 1.00 54.38 103 ASP A C 1
ATOM 804 O O . ASP A 1 103 ? -18.274 9.865 17.268 1.00 54.38 103 ASP A O 1
ATOM 808 N N . SER A 1 104 ? -19.924 11.360 17.121 1.00 44.84 104 SER A N 1
ATOM 809 C CA . SER A 1 104 ? -19.465 12.228 18.212 1.00 44.84 104 SER A CA 1
ATOM 810 C C . SER A 1 104 ? -19.664 11.604 19.601 1.00 44.84 104 SER A C 1
ATOM 812 O O . SER A 1 104 ? -19.773 12.317 20.600 1.00 44.84 104 SER A O 1
ATOM 814 N N . ARG A 1 105 ? -19.777 10.276 19.695 1.00 49.12 105 ARG A N 1
ATOM 815 C CA . ARG A 1 105 ? -20.096 9.572 20.937 1.00 49.12 105 ARG A CA 1
ATOM 816 C C . ARG A 1 105 ? -19.050 8.514 21.248 1.00 49.12 105 ARG A C 1
ATOM 818 O O . ARG A 1 105 ? -19.161 7.353 20.885 1.00 49.12 105 ARG A O 1
ATOM 825 N N . SER A 1 106 ? -18.104 9.003 22.042 1.00 48.06 106 SER A N 1
ATOM 826 C CA . SER A 1 106 ? -17.091 8.299 22.820 1.00 48.06 106 SER A CA 1
ATOM 827 C C . SER A 1 106 ? -15.890 7.759 22.036 1.00 48.06 106 SER A C 1
ATOM 829 O O . SER A 1 106 ? -16.055 6.893 21.181 1.00 48.06 106 SER A O 1
ATOM 831 N N . PRO A 1 107 ? -14.659 8.202 22.380 1.00 48.66 107 PRO A N 1
ATOM 832 C CA . PRO A 1 107 ? -13.460 7.512 21.926 1.00 48.66 107 PRO A CA 1
ATOM 833 C C . PRO A 1 107 ? -13.541 6.049 22.390 1.00 48.66 107 PRO A C 1
ATOM 835 O O . PRO A 1 107 ? -14.029 5.796 23.501 1.00 48.66 107 PRO A O 1
ATOM 838 N N . PRO A 1 108 ? -13.121 5.073 21.571 1.00 55.50 108 PRO A N 1
ATOM 839 C CA . PRO A 1 108 ? -13.108 3.690 22.005 1.00 55.50 108 PRO A CA 1
ATOM 840 C C . PRO A 1 108 ? -12.297 3.506 23.286 1.00 55.50 108 PRO A C 1
ATOM 842 O O . PRO A 1 108 ? -11.359 4.251 23.572 1.00 55.50 108 PRO A O 1
ATOM 845 N N . LYS A 1 109 ? -12.658 2.462 24.040 1.00 63.38 109 LYS A N 1
ATOM 846 C CA . LYS A 1 109 ? -11.778 1.840 25.039 1.00 63.38 109 LYS A CA 1
ATOM 847 C C . LYS A 1 109 ? -10.393 1.631 24.413 1.00 63.38 109 LYS A C 1
ATOM 849 O O . LYS A 1 109 ? -10.322 1.421 23.208 1.00 63.38 109 LYS A O 1
ATOM 854 N N . GLU A 1 110 ? -9.338 1.633 25.230 1.00 71.12 110 GLU A N 1
ATOM 855 C CA . GLU A 1 110 ? -7.930 1.573 24.785 1.00 71.12 110 GLU A CA 1
ATOM 856 C C . GLU A 1 110 ? -7.644 0.530 23.687 1.00 71.12 110 GLU A C 1
ATOM 858 O O . GLU A 1 110 ? -6.759 0.754 22.874 1.00 71.12 110 GLU A O 1
ATOM 863 N N . LEU A 1 111 ? -8.434 -0.550 23.598 1.00 83.00 111 LEU A N 1
ATOM 864 C CA . LEU A 1 111 ? -8.370 -1.550 22.531 1.00 83.00 111 LEU A CA 1
ATOM 865 C C . LEU A 1 111 ? -9.701 -1.669 21.771 1.00 83.00 111 LEU A C 1
ATOM 867 O O . LEU A 1 111 ? -10.760 -1.865 22.383 1.00 83.00 111 LEU A O 1
ATOM 871 N N . ASN A 1 112 ? -9.642 -1.655 20.438 1.00 83.12 112 ASN A N 1
ATOM 872 C CA . ASN A 1 112 ? -10.805 -1.786 19.564 1.00 83.12 112 ASN A CA 1
ATOM 873 C C . ASN A 1 112 ? -10.513 -2.546 18.260 1.00 83.12 112 ASN A C 1
ATOM 875 O O . ASN A 1 112 ? -9.359 -2.686 17.860 1.00 83.12 112 ASN A O 1
ATOM 879 N N . LYS A 1 113 ? -11.565 -3.056 17.606 1.00 87.81 113 LYS A N 1
ATOM 880 C CA . LYS A 1 113 ? -11.452 -3.628 16.256 1.00 87.81 113 LYS A CA 1
ATOM 881 C C . LYS A 1 113 ? -11.156 -2.521 15.249 1.00 87.81 113 LYS A C 1
ATOM 883 O O . LYS A 1 113 ? -11.459 -1.364 15.520 1.00 87.81 113 LYS A O 1
ATOM 888 N N . PHE A 1 114 ? -10.607 -2.859 14.094 1.00 88.44 114 PHE A N 1
ATOM 889 C CA . PHE A 1 11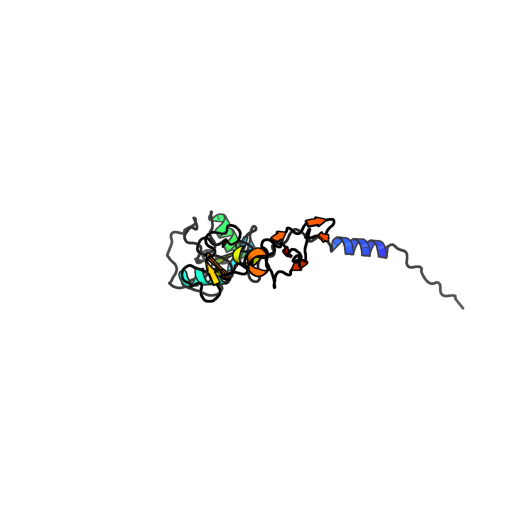4 ? -10.180 -1.904 13.077 1.00 88.44 114 PHE A CA 1
ATOM 890 C C . PHE A 1 114 ? -10.519 -2.384 11.668 1.00 88.44 114 PHE A C 1
ATOM 892 O O . PHE A 1 114 ? -10.768 -3.573 11.448 1.00 88.44 114 PHE A O 1
ATOM 899 N N . ILE A 1 115 ? -10.581 -1.437 10.733 1.00 90.62 115 ILE A N 1
ATOM 900 C CA . ILE A 1 115 ? -10.837 -1.703 9.317 1.00 90.62 115 ILE A CA 1
ATOM 901 C C . ILE A 1 115 ? -9.642 -1.198 8.527 1.00 90.62 115 ILE A C 1
ATOM 903 O O . ILE A 1 115 ? -9.290 -0.024 8.644 1.00 90.62 115 ILE A O 1
ATOM 907 N N . CYS A 1 116 ? -9.056 -2.065 7.707 1.00 91.12 116 CYS A N 1
ATOM 908 C CA . CYS A 1 116 ? -8.026 -1.675 6.756 1.00 91.12 116 CYS A CA 1
ATOM 909 C C . CYS A 1 116 ? -8.635 -1.520 5.366 1.00 91.12 116 CYS A C 1
ATOM 911 O O . CYS A 1 116 ? -9.477 -2.329 4.978 1.00 91.12 116 CYS A O 1
ATOM 913 N N . ALA A 1 117 ? -8.185 -0.524 4.613 1.00 90.00 117 ALA A N 1
ATOM 914 C CA . ALA A 1 117 ? -8.422 -0.416 3.183 1.00 90.00 117 ALA A CA 1
ATOM 915 C C . ALA A 1 117 ? -7.140 -0.795 2.437 1.00 90.00 117 ALA A C 1
ATOM 917 O O . ALA A 1 117 ? -6.049 -0.351 2.803 1.00 90.00 117 ALA A O 1
ATOM 918 N N . TRP A 1 118 ? -7.272 -1.621 1.404 1.00 88.94 118 TRP A N 1
ATOM 919 C CA . TRP A 1 118 ? -6.179 -1.922 0.489 1.00 88.94 118 TRP A CA 1
ATOM 920 C C . TRP A 1 118 ? -6.245 -0.965 -0.709 1.00 88.94 118 TRP A C 1
ATOM 922 O O . TRP A 1 118 ? -7.267 -0.941 -1.401 1.00 88.94 118 TRP A O 1
ATOM 932 N N . PRO A 1 119 ? -5.195 -0.158 -0.945 1.00 77.69 119 PRO A N 1
ATOM 933 C CA . PRO A 1 119 ? -5.194 0.868 -1.984 1.00 77.69 119 PRO A CA 1
ATOM 934 C C . PRO A 1 119 ? -4.900 0.322 -3.392 1.00 77.69 119 PRO A C 1
ATOM 936 O O . PRO A 1 119 ? -4.951 1.092 -4.348 1.00 77.69 119 PRO A O 1
ATOM 939 N N . GLY A 1 120 ? -4.594 -0.973 -3.525 1.00 77.44 120 GLY A N 1
ATOM 940 C CA . GLY A 1 120 ? -4.125 -1.595 -4.763 1.00 77.44 120 GLY A CA 1
ATOM 941 C C . GLY A 1 120 ? -2.672 -2.067 -4.671 1.00 77.44 120 GLY A C 1
ATOM 942 O O . GLY A 1 120 ? -2.056 -2.030 -3.603 1.00 77.44 120 GLY A O 1
ATOM 943 N N . GLU A 1 121 ? -2.135 -2.526 -5.800 1.00 72.88 121 GLU A N 1
ATOM 944 C CA . GLU A 1 121 ? -0.726 -2.905 -5.949 1.00 72.88 121 GLU A CA 1
ATOM 945 C C . GLU A 1 121 ? 0.175 -1.699 -5.639 1.00 72.88 121 GLU A C 1
ATOM 947 O O . GLU A 1 121 ? -0.018 -0.611 -6.182 1.00 72.88 121 GLU A O 1
ATOM 952 N N . ASN A 1 122 ? 1.134 -1.860 -4.721 1.00 75.06 122 ASN A N 1
ATOM 953 C CA . ASN A 1 122 ? 2.050 -0.786 -4.336 1.00 75.06 122 ASN A CA 1
ATOM 954 C C . ASN A 1 122 ? 3.240 -0.740 -5.311 1.00 75.06 122 ASN A C 1
ATOM 956 O O . ASN A 1 122 ? 4.046 -1.675 -5.291 1.00 75.06 122 ASN A O 1
ATOM 960 N N . PRO A 1 123 ? 3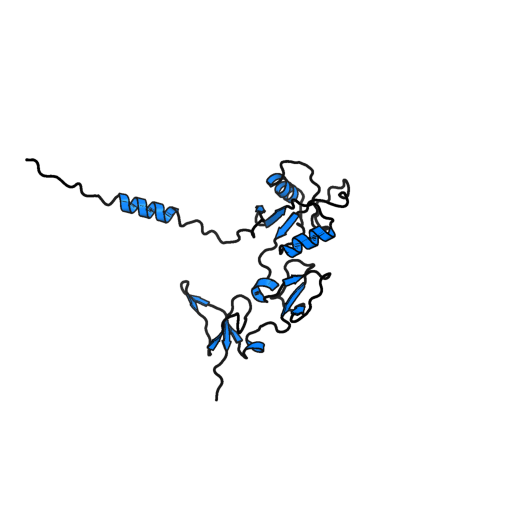.451 0.362 -6.060 1.00 77.94 123 PRO A N 1
ATOM 961 C CA . PRO A 1 123 ? 4.576 0.488 -6.996 1.00 77.94 123 PRO A CA 1
ATOM 962 C C . PRO A 1 123 ? 5.941 0.235 -6.341 1.00 77.94 123 PRO A C 1
ATOM 964 O O . PRO A 1 123 ? 6.825 -0.386 -6.913 1.00 77.94 123 PRO A O 1
ATOM 967 N N . CYS A 1 124 ? 6.114 0.630 -5.075 1.00 81.12 124 CYS A N 1
ATOM 968 C CA . CYS A 1 124 ? 7.325 0.311 -4.313 1.00 81.12 124 CYS A CA 1
ATOM 969 C C . CYS A 1 124 ? 7.651 -1.196 -4.247 1.00 81.12 124 CYS A C 1
ATOM 971 O O . CYS A 1 124 ? 8.821 -1.587 -4.307 1.00 81.12 124 CYS A O 1
ATOM 973 N N . GLU A 1 125 ? 6.632 -2.033 -4.072 1.00 79.06 125 GLU A N 1
ATOM 974 C CA . GLU A 1 125 ? 6.792 -3.476 -3.889 1.00 79.06 125 GLU A CA 1
ATOM 975 C C . GLU A 1 125 ? 6.950 -4.170 -5.241 1.00 79.06 125 GLU A C 1
ATOM 977 O O . GLU A 1 125 ? 7.838 -5.009 -5.398 1.00 79.06 125 GLU A O 1
ATOM 982 N N . GLU A 1 126 ? 6.158 -3.756 -6.231 1.00 74.69 126 GLU A N 1
ATOM 983 C CA . GLU A 1 126 ? 6.165 -4.358 -7.564 1.00 74.69 126 GLU A CA 1
ATOM 984 C C . GLU A 1 126 ? 7.328 -3.880 -8.435 1.00 74.69 126 GLU A C 1
ATOM 986 O O . GLU A 1 126 ? 8.081 -4.691 -8.976 1.00 74.69 126 GLU A O 1
ATOM 991 N N . ASP A 1 127 ? 7.524 -2.567 -8.535 1.00 74.00 127 ASP A N 1
ATOM 992 C CA . ASP A 1 127 ? 8.467 -1.965 -9.480 1.00 74.00 127 ASP A CA 1
ATOM 993 C C . ASP A 1 127 ? 9.868 -1.798 -8.902 1.00 74.00 127 ASP A C 1
ATOM 995 O O . ASP A 1 127 ? 10.837 -1.617 -9.641 1.00 74.00 127 ASP A O 1
ATOM 999 N N . CYS A 1 128 ? 9.996 -1.831 -7.575 1.00 76.62 128 CYS A N 1
ATOM 1000 C CA . CYS A 1 128 ? 11.252 -1.491 -6.906 1.00 76.62 128 CYS A CA 1
ATOM 1001 C C . CYS A 1 128 ? 11.761 -2.605 -5.985 1.00 76.62 128 CYS A C 1
ATOM 1003 O O . CYS A 1 128 ? 12.845 -2.467 -5.411 1.00 76.62 128 CYS A O 1
ATOM 1005 N N . GLY A 1 129 ? 11.016 -3.715 -5.860 1.00 75.69 129 GLY A N 1
ATOM 1006 C CA . GLY A 1 129 ? 11.356 -4.838 -4.979 1.00 75.69 129 GLY A CA 1
ATOM 1007 C C . GLY A 1 129 ? 11.550 -4.406 -3.523 1.00 75.69 129 GLY A C 1
ATOM 1008 O O . GLY A 1 129 ? 12.322 -5.018 -2.779 1.00 75.69 129 GLY A O 1
ATOM 1009 N N . GLY A 1 130 ? 10.932 -3.282 -3.159 1.00 82.31 130 GLY A N 1
ATOM 1010 C CA . GLY A 1 130 ? 11.008 -2.673 -1.848 1.00 82.31 130 GLY A CA 1
ATOM 1011 C C . GLY A 1 130 ? 9.859 -3.112 -0.961 1.00 82.31 130 GLY A C 1
ATOM 1012 O O . GLY A 1 130 ? 9.110 -4.037 -1.265 1.00 82.31 130 GLY A O 1
ATOM 1013 N N . ARG A 1 131 ? 9.735 -2.433 0.173 1.00 83.88 131 ARG A N 1
ATOM 1014 C CA . ARG A 1 131 ? 8.599 -2.553 1.080 1.00 83.88 131 ARG A CA 1
ATOM 1015 C C . ARG A 1 131 ? 8.152 -1.171 1.505 1.00 83.88 131 ARG A C 1
ATOM 1017 O O . ARG A 1 131 ? 8.982 -0.302 1.793 1.00 83.88 131 ARG A O 1
ATOM 1024 N N . CYS A 1 132 ? 6.843 -0.989 1.582 1.00 83.38 132 CYS A N 1
ATOM 1025 C CA . CYS A 1 132 ? 6.275 0.196 2.195 1.00 83.38 132 CYS A CA 1
ATOM 1026 C C . CYS A 1 132 ? 6.333 0.056 3.708 1.00 83.38 132 CYS A C 1
ATOM 1028 O O . CYS A 1 132 ? 5.641 -0.776 4.285 1.00 83.38 132 CYS A O 1
ATOM 1030 N N . ILE A 1 133 ? 7.183 0.857 4.344 1.00 83.44 133 ILE A N 1
ATOM 1031 C CA . ILE A 1 133 ? 7.339 0.849 5.798 1.00 83.44 133 ILE A CA 1
ATOM 1032 C C . ILE A 1 133 ? 7.048 2.236 6.367 1.00 83.44 133 ILE A C 1
ATOM 1034 O O . ILE A 1 133 ? 7.223 3.266 5.702 1.00 83.44 133 ILE A O 1
ATOM 1038 N N . SER A 1 134 ? 6.546 2.260 7.599 1.00 76.94 134 SER A N 1
ATOM 1039 C CA . SER A 1 134 ? 6.236 3.504 8.304 1.00 76.94 134 SER A CA 1
ATOM 1040 C C . SER A 1 134 ? 7.492 4.231 8.759 1.00 76.94 134 SER A C 1
ATOM 1042 O O . SER A 1 134 ? 8.546 3.631 8.939 1.00 76.94 134 SER A O 1
ATOM 1044 N N . PHE A 1 135 ? 7.366 5.535 9.008 1.00 68.81 135 PHE A N 1
ATOM 1045 C CA . PHE A 1 135 ? 8.450 6.366 9.548 1.00 68.81 135 PHE A CA 1
ATOM 1046 C C . PHE A 1 135 ? 8.926 5.937 10.947 1.00 68.81 135 PHE A C 1
ATOM 1048 O O . PHE A 1 135 ? 9.912 6.475 11.449 1.00 68.81 135 PHE A O 1
ATOM 1055 N N . VAL A 1 136 ? 8.196 5.031 11.605 1.00 69.56 136 VAL A N 1
ATOM 1056 C CA . VAL A 1 136 ? 8.556 4.473 12.913 1.00 69.56 136 VAL A CA 1
ATOM 1057 C C . VAL A 1 136 ? 9.558 3.326 12.758 1.00 69.56 136 VAL A C 1
ATOM 1059 O O . VAL A 1 136 ? 10.322 3.050 13.682 1.00 69.56 136 VAL A O 1
ATOM 1062 N N . GLU A 1 137 ? 9.579 2.677 11.594 1.00 76.44 137 GLU A N 1
ATOM 1063 C CA . GLU A 1 137 ? 10.502 1.596 11.270 1.00 76.44 137 GLU A CA 1
ATOM 1064 C C . GLU A 1 137 ? 11.726 2.135 10.521 1.00 76.44 137 GLU A C 1
ATOM 1066 O O . GLU A 1 137 ? 11.630 3.039 9.690 1.00 76.44 137 GLU A O 1
ATOM 1071 N N . ASP A 1 138 ? 12.902 1.585 10.832 1.00 82.69 138 ASP A N 1
ATOM 1072 C CA . ASP A 1 138 ? 14.155 2.025 10.224 1.00 82.69 138 ASP A CA 1
ATOM 1073 C C . ASP A 1 138 ? 14.466 1.214 8.957 1.00 82.69 138 ASP A C 1
ATOM 1075 O O . ASP A 1 138 ? 14.481 -0.020 8.978 1.00 82.69 138 ASP A O 1
ATOM 1079 N N . CYS A 1 139 ? 14.752 1.905 7.852 1.00 84.94 139 CYS A N 1
ATOM 1080 C CA . CYS A 1 139 ? 15.212 1.271 6.618 1.00 84.94 139 CYS A CA 1
ATOM 1081 C C . CYS A 1 139 ? 16.709 0.978 6.746 1.00 84.94 139 CYS A C 1
ATOM 1083 O O . CYS A 1 139 ? 17.545 1.878 6.669 1.00 84.94 139 CYS A O 1
ATOM 1085 N N . SER A 1 140 ? 17.043 -0.285 7.000 1.00 83.62 140 SER A N 1
ATOM 1086 C CA . SER A 1 140 ? 18.385 -0.710 7.403 1.00 83.62 140 SER A CA 1
ATOM 1087 C C . SER A 1 140 ? 18.939 -1.842 6.531 1.00 83.62 140 SER A C 1
ATOM 1089 O O . SER A 1 140 ? 18.210 -2.588 5.876 1.00 83.62 140 SER A O 1
ATOM 1091 N N . GLY A 1 141 ? 20.263 -2.019 6.563 1.00 81.81 141 GLY A N 1
ATOM 1092 C CA . GLY A 1 141 ? 20.962 -3.084 5.840 1.00 81.81 141 GLY A CA 1
ATOM 1093 C C . GLY A 1 141 ? 21.325 -2.689 4.407 1.00 81.81 141 GLY A C 1
ATOM 1094 O O . GLY A 1 141 ? 21.968 -1.667 4.195 1.00 81.81 141 GLY A O 1
ATOM 1095 N N . ASN A 1 142 ? 20.947 -3.519 3.430 1.00 74.50 142 ASN A N 1
ATOM 1096 C CA . ASN A 1 142 ? 21.186 -3.262 2.001 1.00 74.50 142 ASN A CA 1
ATOM 1097 C C . ASN A 1 142 ? 20.060 -2.442 1.346 1.00 74.50 142 ASN A C 1
ATOM 1099 O O . ASN A 1 142 ? 19.944 -2.466 0.123 1.00 74.50 142 ASN A O 1
ATOM 1103 N N . PHE A 1 143 ? 19.237 -1.745 2.134 1.00 81.31 143 PHE A N 1
ATOM 1104 C CA . PHE A 1 143 ? 18.081 -0.967 1.683 1.00 81.31 143 PHE A CA 1
ATOM 1105 C C . PHE A 1 143 ? 18.261 0.527 2.001 1.00 81.31 143 PHE A C 1
ATOM 1107 O O . PHE A 1 143 ? 18.928 0.879 2.971 1.00 81.31 143 PHE A O 1
ATOM 1114 N N . GLU A 1 144 ? 17.690 1.393 1.167 1.00 85.00 144 GLU A N 1
ATOM 1115 C CA . GLU A 1 144 ? 17.632 2.844 1.317 1.00 85.00 144 GLU A CA 1
ATOM 1116 C C . GLU A 1 144 ? 16.225 3.379 1.014 1.00 85.00 144 GLU A C 1
ATOM 1118 O O . GLU A 1 144 ? 15.401 2.734 0.360 1.00 85.00 144 GLU A O 1
ATOM 1123 N N . TRP A 1 145 ? 15.959 4.596 1.478 1.00 85.81 145 TRP A N 1
ATOM 1124 C CA . TRP A 1 145 ? 14.714 5.299 1.195 1.00 85.81 145 TRP A CA 1
ATOM 1125 C C . TRP A 1 145 ? 14.700 5.859 -0.233 1.00 85.81 145 TRP A C 1
ATOM 1127 O O . TRP A 1 145 ? 15.560 6.661 -0.599 1.00 85.81 145 TRP A O 1
ATOM 1137 N N . LEU A 1 146 ? 13.685 5.506 -1.027 1.00 77.62 146 LEU A N 1
ATOM 1138 C CA . LEU A 1 146 ? 13.505 5.996 -2.401 1.00 77.62 146 LEU A CA 1
ATOM 1139 C C . LEU A 1 146 ? 12.586 7.227 -2.489 1.00 77.62 146 LEU A C 1
ATOM 1141 O O . LEU A 1 146 ? 11.672 7.282 -3.305 1.00 77.62 146 LEU A O 1
ATOM 1145 N N . ASP A 1 147 ? 12.869 8.254 -1.687 1.00 67.62 147 ASP A N 1
ATOM 1146 C CA . ASP A 1 147 ? 11.992 9.422 -1.476 1.00 67.62 147 ASP A CA 1
ATOM 1147 C C . ASP A 1 147 ? 11.663 10.253 -2.744 1.00 67.62 147 ASP A C 1
ATOM 1149 O O . ASP A 1 147 ? 10.703 11.020 -2.740 1.00 67.62 147 ASP A O 1
ATOM 1153 N N . ASN A 1 148 ? 12.433 10.120 -3.834 1.00 64.19 148 ASN A N 1
ATOM 1154 C CA . ASN A 1 148 ? 12.340 10.986 -5.023 1.00 64.19 148 ASN A CA 1
ATOM 1155 C C . ASN A 1 148 ? 11.951 10.267 -6.327 1.00 64.19 148 ASN A C 1
ATOM 1157 O O . ASN A 1 148 ? 11.980 10.887 -7.393 1.00 64.19 148 ASN A O 1
ATOM 1161 N N . ARG A 1 149 ? 11.612 8.974 -6.287 1.00 65.94 149 ARG A N 1
ATOM 1162 C CA . ARG A 1 149 ? 1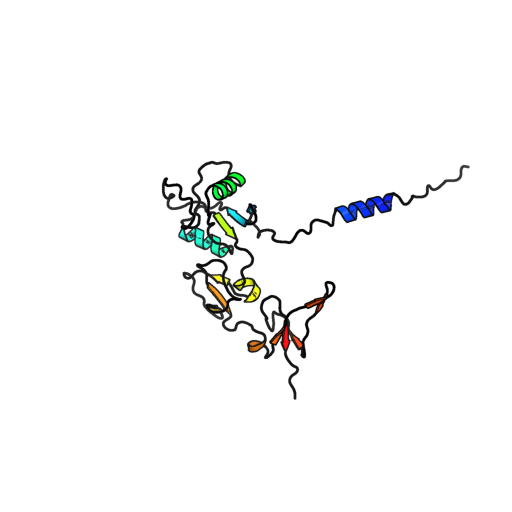1.189 8.234 -7.485 1.00 65.94 149 ARG A CA 1
ATOM 1163 C C . ARG A 1 149 ? 9.675 8.109 -7.521 1.00 65.94 149 ARG A C 1
ATOM 1165 O O . ARG A 1 149 ? 9.107 7.439 -6.673 1.00 65.94 149 ARG A O 1
ATOM 1172 N N . ILE A 1 150 ? 9.043 8.733 -8.520 1.00 66.44 150 ILE A N 1
ATOM 1173 C CA . ILE A 1 150 ? 7.584 8.671 -8.743 1.00 66.44 150 ILE A CA 1
ATOM 1174 C C . ILE A 1 150 ? 7.117 7.218 -8.926 1.00 66.44 150 ILE A C 1
ATOM 1176 O O . ILE A 1 150 ? 6.051 6.852 -8.454 1.00 66.44 150 ILE A O 1
ATOM 1180 N N . GLU A 1 151 ? 7.959 6.396 -9.546 1.00 69.00 151 GLU A N 1
ATOM 1181 C CA . GLU A 1 151 ? 7.729 4.973 -9.830 1.00 69.00 151 GLU A CA 1
ATOM 1182 C C . GLU A 1 151 ? 7.882 4.087 -8.578 1.00 69.00 151 GLU A C 1
ATOM 1184 O O . GLU A 1 151 ? 7.392 2.972 -8.541 1.00 69.00 151 GLU A O 1
ATOM 1189 N N . CYS A 1 152 ? 8.525 4.590 -7.515 1.00 75.38 152 CYS A N 1
ATOM 1190 C CA . CYS A 1 152 ? 8.768 3.858 -6.267 1.00 75.38 152 CYS A CA 1
ATOM 1191 C C . CYS A 1 152 ? 8.073 4.547 -5.091 1.00 75.38 152 CYS A C 1
ATOM 1193 O O . CYS A 1 152 ? 8.715 4.908 -4.101 1.00 75.38 152 CYS A O 1
ATOM 1195 N N . GLN A 1 153 ? 6.766 4.777 -5.210 1.00 79.50 153 GLN A N 1
ATOM 1196 C CA . GLN A 1 153 ? 5.971 5.395 -4.152 1.00 79.50 153 GLN A CA 1
ATOM 1197 C C . GLN A 1 153 ? 5.085 4.373 -3.452 1.00 79.50 153 GLN A C 1
ATOM 1199 O O . GLN A 1 153 ? 4.615 3.402 -4.041 1.00 79.50 153 GLN A O 1
ATOM 1204 N N . CYS A 1 154 ? 4.868 4.613 -2.164 1.00 80.00 154 CYS A N 1
ATOM 1205 C CA . CYS A 1 154 ? 3.840 3.925 -1.408 1.00 80.00 154 CYS A CA 1
ATOM 1206 C C . CYS A 1 154 ? 2.510 4.629 -1.632 1.00 80.00 154 CYS A C 1
ATOM 1208 O O . CYS A 1 154 ? 2.448 5.857 -1.564 1.00 80.00 154 CYS A O 1
ATOM 1210 N N . LEU A 1 155 ? 1.448 3.860 -1.869 1.00 75.31 155 LEU A N 1
ATOM 1211 C CA . LEU A 1 155 ? 0.105 4.424 -2.009 1.00 75.31 155 LEU A CA 1
ATOM 1212 C C . LEU A 1 155 ? -0.398 4.997 -0.675 1.00 75.31 155 LEU A C 1
ATOM 1214 O O . LEU A 1 155 ? -1.120 5.992 -0.638 1.00 75.31 155 LEU A O 1
ATOM 1218 N N . ALA A 1 156 ? 0.039 4.400 0.432 1.00 68.25 156 ALA A N 1
ATOM 1219 C CA . ALA A 1 156 ? -0.150 4.932 1.770 1.00 68.25 156 ALA A CA 1
ATOM 1220 C C . ALA A 1 156 ? 0.737 6.168 1.999 1.00 68.25 156 ALA A C 1
ATOM 1222 O O . ALA A 1 156 ? 1.964 6.074 2.019 1.00 68.25 156 ALA A O 1
ATOM 1223 N N . THR A 1 157 ? 0.115 7.318 2.254 1.00 67.38 157 THR A N 1
ATOM 1224 C CA . THR A 1 157 ? 0.801 8.617 2.401 1.00 67.38 157 THR A CA 1
ATOM 1225 C C . THR A 1 157 ? 1.725 8.716 3.618 1.00 67.38 157 THR A C 1
ATOM 1227 O O . THR A 1 157 ? 2.586 9.593 3.666 1.00 67.38 157 THR A O 1
ATOM 1230 N N . ILE A 1 158 ? 1.561 7.831 4.604 1.00 68.06 158 ILE A N 1
ATOM 1231 C CA . ILE A 1 158 ? 2.389 7.772 5.818 1.00 68.06 158 ILE A CA 1
ATOM 1232 C C . ILE A 1 158 ? 3.576 6.804 5.701 1.00 68.06 158 ILE A C 1
ATOM 1234 O O . ILE A 1 158 ? 4.402 6.727 6.614 1.00 68.06 158 ILE A O 1
ATOM 1238 N N . HIS A 1 159 ? 3.655 6.053 4.602 1.00 80.25 159 HIS A N 1
ATOM 1239 C CA . HIS A 1 159 ? 4.725 5.101 4.343 1.00 80.25 159 HIS A CA 1
ATOM 1240 C C . HIS A 1 159 ? 5.730 5.674 3.352 1.00 80.25 159 HIS A C 1
ATOM 1242 O O . HIS A 1 159 ? 5.419 6.518 2.511 1.00 80.25 159 HIS A O 1
ATOM 1248 N N . LYS A 1 160 ? 6.958 5.181 3.453 1.00 86.12 160 LYS A N 1
ATOM 1249 C CA . LYS A 1 160 ? 8.023 5.459 2.499 1.00 86.12 160 LYS A CA 1
ATOM 1250 C C . LYS A 1 160 ? 8.521 4.153 1.910 1.00 86.12 160 LYS A C 1
ATOM 1252 O O . LYS A 1 160 ? 8.508 3.114 2.572 1.00 86.12 160 LYS A O 1
ATOM 1257 N N . CYS A 1 161 ? 8.971 4.220 0.663 1.00 86.81 161 CYS A N 1
ATOM 1258 C CA . CYS A 1 161 ? 9.514 3.056 -0.006 1.00 86.81 161 CYS A CA 1
ATOM 1259 C C . CYS A 1 161 ? 10.933 2.783 0.496 1.00 86.81 161 CYS A C 1
ATOM 1261 O O . CYS A 1 161 ? 11.852 3.556 0.214 1.00 86.81 161 CYS A O 1
ATOM 1263 N N . CYS A 1 162 ? 11.099 1.697 1.248 1.00 87.44 162 CYS A N 1
ATOM 1264 C CA . CYS A 1 162 ? 12.398 1.159 1.628 1.00 87.44 162 CYS A CA 1
ATOM 1265 C C . CYS A 1 162 ? 12.757 0.046 0.644 1.00 87.44 162 CYS A C 1
ATOM 1267 O O . CYS A 1 162 ? 12.172 -1.037 0.672 1.00 87.44 162 CYS A O 1
ATOM 1269 N N . ALA A 1 163 ? 13.695 0.323 -0.254 1.00 82.94 163 ALA A N 1
ATOM 1270 C CA . ALA A 1 163 ? 14.077 -0.580 -1.335 1.00 82.94 163 ALA A CA 1
ATOM 1271 C C . ALA A 1 163 ? 15.604 -0.726 -1.387 1.00 82.94 163 ALA A C 1
ATOM 1273 O O . ALA A 1 163 ? 16.305 0.065 -0.768 1.00 82.94 163 ALA A O 1
ATOM 1274 N N . PRO A 1 164 ? 16.167 -1.735 -2.063 1.00 78.44 164 PRO A N 1
ATOM 1275 C CA . PRO A 1 164 ? 17.615 -1.949 -2.075 1.00 78.44 164 PRO A CA 1
ATOM 1276 C C . PRO A 1 164 ? 18.442 -0.698 -2.489 1.00 78.44 164 PRO A C 1
ATOM 1278 O O . PRO A 1 164 ? 18.059 0.010 -3.415 1.00 78.44 164 PRO A O 1
ATOM 1281 N N . VAL A 1 165 ? 19.594 -0.443 -1.827 1.00 62.22 165 VAL A N 1
ATOM 1282 C CA . VAL A 1 165 ? 20.506 0.742 -1.975 1.00 62.22 165 VAL A CA 1
ATOM 1283 C C . VAL A 1 165 ? 20.989 0.950 -3.407 1.00 62.22 165 VAL A C 1
ATOM 1285 O O . VAL A 1 165 ? 21.238 2.050 -3.888 1.00 62.22 165 VAL A O 1
ATOM 1288 N N . LYS A 1 166 ? 21.145 -0.153 -4.125 1.00 59.47 166 LYS A N 1
ATOM 1289 C CA . LYS A 1 166 ? 21.086 -0.101 -5.570 1.00 59.47 166 LYS A CA 1
ATOM 1290 C C . LYS A 1 166 ? 19.638 -0.405 -5.842 1.00 59.47 166 LYS A C 1
ATOM 1292 O O . LYS A 1 166 ? 19.254 -1.564 -5.715 1.00 59.47 166 LYS A O 1
ATOM 1297 N N . SER A 1 167 ? 18.863 0.572 -6.290 1.00 54.66 167 SER A N 1
ATOM 1298 C CA . SER A 1 167 ? 17.815 0.240 -7.243 1.00 54.66 167 SER A CA 1
ATOM 1299 C C . SER A 1 167 ? 18.567 -0.389 -8.417 1.00 54.66 167 SER A C 1
ATOM 1301 O O . SER A 1 167 ? 19.105 0.332 -9.255 1.00 54.66 167 SER A O 1
ATOM 1303 N N . HIS A 1 168 ? 18.909 -1.673 -8.327 1.00 56.38 168 HIS A N 1
ATOM 1304 C CA . HIS A 1 168 ? 18.402 -2.710 -9.184 1.00 56.38 168 HIS A CA 1
ATOM 1305 C C . HIS A 1 168 ? 17.771 -2.107 -10.444 1.00 56.38 168 HIS A C 1
ATOM 1307 O O . HIS A 1 168 ? 16.584 -2.207 -10.707 1.00 56.38 168 HIS A O 1
ATOM 1313 N N . SER A 1 169 ? 18.608 -1.393 -11.181 1.00 68.44 169 SER A N 1
ATOM 1314 C CA . SER A 1 169 ? 18.328 -0.859 -12.485 1.00 68.44 169 SER A CA 1
ATOM 1315 C C . SER A 1 169 ? 19.316 -1.545 -13.397 1.00 68.44 169 SER A C 1
ATOM 1317 O O . SER A 1 169 ? 20.491 -1.756 -13.055 1.00 68.44 169 SER A O 1
ATOM 1319 N N . CYS A 1 170 ? 18.818 -1.918 -14.559 1.00 77.75 170 CYS A N 1
ATOM 1320 C CA . CYS A 1 170 ? 19.599 -2.489 -15.637 1.00 77.75 170 CYS A CA 1
ATOM 1321 C C . CYS A 1 170 ? 20.889 -1.710 -15.920 1.00 77.75 170 CYS A C 1
ATOM 1323 O O . CYS A 1 170 ? 21.936 -2.315 -16.150 1.00 77.75 170 CYS A O 1
ATOM 1325 N N . GLU A 1 171 ? 20.842 -0.382 -15.808 1.00 79.44 171 GLU A N 1
ATOM 1326 C CA . GLU A 1 171 ? 21.993 0.496 -16.011 1.00 79.44 171 GLU A CA 1
ATOM 1327 C C . GLU A 1 171 ? 23.084 0.279 -14.960 1.00 79.44 171 GLU A C 1
ATOM 1329 O O . GLU A 1 171 ? 24.229 -0.007 -15.302 1.00 79.44 171 GLU A O 1
ATOM 1334 N N . ASN A 1 172 ? 22.739 0.333 -13.673 1.00 70.38 172 ASN A N 1
ATOM 1335 C CA . ASN A 1 172 ? 23.739 0.280 -12.604 1.00 70.38 172 ASN A CA 1
ATOM 1336 C C . ASN A 1 172 ? 24.220 -1.139 -12.286 1.00 70.38 172 ASN A C 1
ATOM 1338 O O . ASN A 1 172 ? 25.308 -1.316 -11.736 1.00 70.38 172 ASN A O 1
ATOM 1342 N N . THR A 1 173 ? 23.400 -2.146 -12.587 1.00 75.19 173 THR A N 1
ATOM 1343 C CA . THR A 1 173 ? 23.698 -3.547 -12.254 1.00 75.19 173 THR A CA 1
ATOM 1344 C C . THR A 1 173 ? 24.407 -4.242 -13.408 1.00 75.19 173 THR A C 1
ATOM 1346 O O . THR A 1 173 ? 25.345 -5.005 -13.186 1.00 75.19 173 THR A O 1
ATOM 1349 N N . CYS A 1 174 ? 23.987 -3.943 -14.638 1.00 82.69 174 CYS A N 1
ATOM 1350 C CA . CYS A 1 174 ? 24.376 -4.704 -15.819 1.00 82.69 174 CYS A CA 1
ATOM 1351 C C . CYS A 1 174 ? 24.881 -3.830 -16.972 1.00 82.69 174 CYS A C 1
ATOM 1353 O O . CYS A 1 174 ? 25.236 -4.364 -18.017 1.00 82.69 174 CYS A O 1
ATOM 1355 N N . GLY A 1 175 ? 24.944 -2.503 -16.798 1.00 83.94 175 GLY A N 1
ATOM 1356 C CA . GLY A 1 175 ? 25.387 -1.578 -17.844 1.00 83.94 175 GLY A CA 1
ATOM 1357 C C . GLY A 1 175 ? 24.424 -1.489 -19.030 1.00 83.94 175 GLY A C 1
ATOM 1358 O O . GLY A 1 175 ? 24.834 -1.077 -20.114 1.00 83.94 175 GLY A O 1
ATOM 1359 N N . GLY A 1 176 ? 23.175 -1.925 -18.853 1.00 87.50 176 GLY A N 1
ATOM 1360 C CA . GLY A 1 176 ? 22.159 -1.946 -19.900 1.00 87.50 176 GLY A CA 1
ATOM 1361 C C . GLY A 1 176 ? 21.145 -0.808 -19.795 1.00 87.50 176 GLY A C 1
ATOM 1362 O O . GLY A 1 176 ? 21.282 0.113 -18.995 1.00 87.50 176 GLY A O 1
ATOM 1363 N N . LYS A 1 177 ? 20.085 -0.888 -20.598 1.00 88.31 177 LYS A N 1
ATOM 1364 C CA . LYS A 1 177 ? 18.946 0.031 -20.564 1.00 88.31 177 LYS A CA 1
ATOM 1365 C C . LYS A 1 177 ? 17.632 -0.737 -20.445 1.00 88.31 177 LYS A C 1
ATOM 1367 O O . LYS A 1 177 ? 17.463 -1.769 -21.092 1.00 88.31 177 LYS A O 1
ATOM 1372 N N . CYS A 1 178 ? 16.700 -0.219 -19.650 1.00 84.38 178 CYS A N 1
ATOM 1373 C CA . CYS A 1 178 ? 15.350 -0.767 -19.582 1.00 84.38 178 CYS A CA 1
ATOM 1374 C C . CYS A 1 178 ? 14.565 -0.451 -20.854 1.00 84.38 178 CYS A C 1
ATOM 1376 O O . CYS A 1 178 ? 14.641 0.658 -21.394 1.00 84.38 178 CYS A O 1
ATOM 1378 N N . VAL A 1 179 ? 13.890 -1.471 -21.375 1.00 86.75 179 VAL A N 1
ATOM 1379 C CA . VAL A 1 179 ? 13.112 -1.401 -22.608 1.00 86.75 179 VAL A CA 1
ATOM 1380 C C . VAL A 1 179 ? 11.724 -1.991 -22.388 1.00 86.75 179 VAL A C 1
ATOM 1382 O O . VAL A 1 179 ? 11.566 -3.060 -21.795 1.00 86.75 179 VAL A O 1
ATOM 1385 N N . ALA A 1 180 ? 10.718 -1.295 -22.913 1.00 82.81 180 ALA A N 1
ATOM 1386 C CA . ALA A 1 180 ? 9.330 -1.715 -22.830 1.00 82.81 180 ALA A CA 1
ATOM 1387 C C . ALA A 1 180 ? 9.075 -3.044 -23.556 1.00 82.81 180 ALA A C 1
ATOM 1389 O O . ALA A 1 180 ? 9.548 -3.277 -24.677 1.00 82.81 180 ALA A O 1
ATOM 1390 N N . VAL A 1 181 ? 8.256 -3.889 -22.930 1.00 82.00 181 VAL A N 1
ATOM 1391 C CA . VAL A 1 181 ? 7.713 -5.098 -23.547 1.00 82.00 181 VAL A CA 1
ATOM 1392 C C . VAL A 1 181 ? 6.500 -4.704 -24.390 1.00 82.00 181 VAL A C 1
ATOM 1394 O O . VAL A 1 181 ? 5.501 -4.208 -23.878 1.00 82.00 181 VAL A O 1
ATOM 1397 N N . ASN A 1 182 ? 6.571 -4.922 -25.700 1.00 83.75 182 ASN A N 1
ATOM 1398 C CA . ASN A 1 182 ? 5.464 -4.663 -26.617 1.00 83.75 182 ASN A CA 1
ATOM 1399 C C . ASN A 1 182 ? 4.619 -5.924 -26.786 1.00 83.75 182 ASN A C 1
ATOM 1401 O O . ASN A 1 182 ? 5.165 -7.012 -26.938 1.00 83.75 182 ASN A O 1
ATOM 1405 N N . ILE A 1 183 ? 3.295 -5.795 -26.833 1.00 81.50 183 ILE A N 1
ATOM 1406 C CA . ILE A 1 183 ? 2.398 -6.935 -27.060 1.00 81.50 183 ILE A CA 1
ATOM 1407 C C . ILE A 1 183 ? 1.876 -6.877 -28.496 1.00 81.50 183 ILE A C 1
ATOM 1409 O O . ILE A 1 183 ? 1.102 -5.987 -28.847 1.00 81.50 183 ILE A O 1
ATOM 1413 N N . ILE A 1 184 ? 2.272 -7.837 -29.335 1.00 84.00 184 ILE A N 1
ATOM 1414 C CA . ILE A 1 184 ? 1.758 -7.977 -30.706 1.00 84.00 184 ILE A CA 1
ATOM 1415 C C . ILE A 1 184 ? 1.005 -9.301 -30.802 1.00 84.00 184 ILE A C 1
ATOM 1417 O O . ILE A 1 184 ? 1.606 -10.370 -30.752 1.00 84.00 184 ILE A O 1
ATOM 1421 N N . GLY A 1 185 ? -0.325 -9.239 -30.919 1.00 80.44 185 GLY A N 1
ATOM 1422 C CA . GLY A 1 185 ? -1.164 -10.438 -31.042 1.00 80.44 185 GLY A CA 1
ATOM 1423 C C . GLY A 1 185 ? -1.034 -11.404 -29.857 1.00 80.44 185 GLY A C 1
ATOM 1424 O O . GLY A 1 185 ? -0.964 -12.609 -30.072 1.00 80.44 185 GLY A O 1
ATOM 1425 N N . ASN A 1 186 ? -0.978 -10.872 -28.629 1.00 77.25 186 ASN A N 1
ATOM 1426 C CA . ASN A 1 186 ? -0.763 -11.597 -27.364 1.00 77.25 186 ASN A CA 1
ATOM 1427 C C . ASN A 1 186 ? 0.631 -12.220 -27.178 1.00 77.25 186 ASN A C 1
ATOM 1429 O O . ASN A 1 186 ? 0.825 -13.020 -26.267 1.00 77.25 186 ASN A O 1
ATOM 1433 N N . VAL A 1 187 ? 1.610 -11.846 -28.004 1.00 80.12 187 VAL A N 1
ATOM 1434 C CA . VAL A 1 187 ? 3.009 -12.250 -27.822 1.00 80.12 187 VAL A CA 1
ATOM 1435 C C . VAL A 1 187 ? 3.804 -11.069 -27.255 1.00 80.12 187 VAL A C 1
ATOM 1437 O O . VAL A 1 187 ? 3.811 -10.011 -27.893 1.00 80.12 187 VAL A O 1
ATOM 1440 N N . PRO A 1 188 ? 4.464 -11.216 -26.089 1.00 77.50 188 PRO A N 1
ATOM 1441 C CA . PRO A 1 188 ? 5.379 -10.207 -25.570 1.00 77.50 188 PRO A CA 1
ATOM 1442 C C . PRO A 1 188 ? 6.665 -10.188 -26.407 1.00 77.50 188 PRO A C 1
ATOM 1444 O O . PRO A 1 188 ? 7.297 -11.220 -26.626 1.00 77.50 188 PRO A O 1
ATOM 1447 N N . ILE A 1 189 ? 7.042 -9.008 -26.892 1.00 82.06 189 ILE A N 1
ATOM 1448 C CA . ILE A 1 189 ? 8.210 -8.767 -27.739 1.00 82.06 189 ILE A CA 1
ATOM 1449 C C . ILE A 1 189 ? 9.023 -7.627 -27.135 1.00 82.06 189 ILE A C 1
ATOM 1451 O O . ILE A 1 189 ? 8.536 -6.509 -26.961 1.00 82.06 189 ILE A O 1
ATOM 1455 N N . VAL A 1 190 ? 10.294 -7.907 -26.876 1.00 83.69 190 VAL A N 1
ATOM 1456 C CA . VAL A 1 190 ? 11.277 -6.933 -26.406 1.00 83.69 190 VAL A CA 1
ATOM 1457 C C . VAL A 1 190 ? 12.124 -6.493 -27.594 1.00 83.69 190 VAL A C 1
ATOM 1459 O O . VAL A 1 190 ? 12.666 -7.329 -28.315 1.00 83.69 190 VAL A O 1
ATOM 1462 N N . ILE A 1 191 ? 12.251 -5.184 -27.814 1.00 84.25 191 ILE A N 1
ATOM 1463 C CA . ILE A 1 191 ? 13.171 -4.647 -28.823 1.00 84.25 191 ILE A CA 1
ATOM 1464 C C . ILE A 1 191 ? 14.476 -4.301 -28.110 1.00 84.25 191 ILE A C 1
ATOM 1466 O O . ILE A 1 191 ? 14.573 -3.267 -27.453 1.00 84.25 191 ILE A O 1
ATOM 1470 N N . CYS A 1 192 ? 15.464 -5.184 -28.233 1.00 85.50 192 CYS A N 1
ATOM 1471 C CA . CYS A 1 192 ? 16.769 -5.045 -27.601 1.00 85.50 192 CYS A CA 1
ATOM 1472 C C . CYS A 1 192 ? 17.891 -5.193 -28.637 1.00 85.50 192 CYS A C 1
ATOM 1474 O O . CYS A 1 192 ? 17.927 -6.176 -29.375 1.00 85.50 192 CYS A O 1
ATOM 1476 N N . ASP A 1 193 ? 18.805 -4.221 -28.684 1.00 85.31 193 ASP A N 1
ATOM 1477 C CA . ASP A 1 193 ? 20.042 -4.282 -29.475 1.00 85.31 193 ASP A CA 1
ATOM 1478 C C . ASP A 1 193 ? 21.193 -4.787 -28.585 1.00 85.31 193 ASP A C 1
ATOM 1480 O O . ASP A 1 193 ? 22.108 -4.052 -28.210 1.00 85.31 193 ASP A O 1
ATOM 1484 N N . GLY A 1 194 ? 21.054 -6.032 -28.122 1.00 86.62 194 GLY A N 1
ATOM 1485 C CA . GLY A 1 194 ? 21.866 -6.586 -27.043 1.00 86.62 194 GLY A CA 1
ATOM 1486 C C . GLY A 1 194 ? 21.355 -7.927 -26.511 1.00 86.62 194 GLY A C 1
ATOM 1487 O O . GLY A 1 194 ? 20.553 -8.606 -27.153 1.00 86.62 194 GLY A O 1
ATOM 1488 N N . GLU A 1 195 ? 21.827 -8.303 -25.324 1.00 89.31 195 GLU A N 1
ATOM 1489 C CA . GLU A 1 195 ? 21.361 -9.464 -24.564 1.00 89.31 195 GLU A CA 1
ATOM 1490 C C . GLU A 1 195 ? 20.249 -9.047 -23.587 1.00 89.31 195 GLU A C 1
ATOM 1492 O O . GLU A 1 195 ? 20.414 -8.104 -22.806 1.00 89.31 195 GLU A O 1
ATOM 1497 N N . GLU A 1 196 ? 19.120 -9.762 -23.616 1.00 88.88 196 GLU A N 1
ATOM 1498 C CA . GLU A 1 196 ? 18.073 -9.625 -22.601 1.00 88.88 196 GLU A CA 1
ATOM 1499 C C . GLU A 1 196 ? 18.535 -10.267 -21.291 1.00 88.88 196 GLU A C 1
ATOM 1501 O O . GLU A 1 196 ? 19.042 -11.390 -21.271 1.00 88.88 196 GLU A O 1
ATOM 1506 N N . ARG A 1 197 ? 18.316 -9.565 -20.182 1.00 84.50 197 ARG A N 1
ATOM 1507 C CA . ARG A 1 197 ? 18.563 -10.083 -18.841 1.00 84.50 197 ARG A CA 1
ATOM 1508 C C . ARG A 1 197 ? 17.265 -10.215 -18.063 1.00 84.50 197 ARG A C 1
ATOM 1510 O O . ARG A 1 197 ? 16.370 -9.374 -18.166 1.00 84.50 197 ARG A O 1
ATOM 1517 N N . GLU A 1 198 ? 17.172 -11.290 -17.284 1.00 74.31 198 GLU A N 1
ATOM 1518 C CA . GLU A 1 198 ? 16.031 -11.512 -16.407 1.00 74.31 198 GLU A CA 1
ATOM 1519 C C . GLU A 1 198 ? 16.025 -10.520 -15.246 1.00 74.31 198 GLU A C 1
ATOM 1521 O O . GLU A 1 198 ? 17.068 -10.038 -14.801 1.00 74.31 198 GLU A O 1
ATOM 1526 N N . TRP A 1 199 ? 14.823 -10.254 -14.733 1.00 68.00 199 TRP A N 1
ATOM 1527 C CA . TRP A 1 199 ? 14.587 -9.311 -13.643 1.00 68.00 199 TRP A CA 1
ATOM 1528 C C . TRP A 1 199 ? 15.437 -9.607 -12.399 1.00 68.00 199 TRP A C 1
ATOM 1530 O O . TRP A 1 199 ? 15.907 -8.682 -11.748 1.00 68.00 199 TRP A O 1
ATOM 1540 N N . VAL A 1 200 ? 15.671 -10.886 -12.084 1.00 66.38 200 VAL A N 1
ATOM 1541 C CA . VAL A 1 200 ? 16.457 -11.299 -10.907 1.00 66.38 200 VAL A CA 1
ATOM 1542 C C . VAL A 1 200 ? 17.919 -10.848 -11.011 1.00 66.38 200 VAL A C 1
ATOM 1544 O O . VAL A 1 200 ? 18.522 -10.491 -10.000 1.00 66.38 200 VAL A O 1
ATOM 1547 N N . ASP A 1 201 ? 18.472 -10.826 -12.225 1.00 72.50 201 ASP A N 1
ATOM 1548 C CA . ASP A 1 201 ? 19.863 -10.445 -12.471 1.00 72.50 201 ASP A CA 1
ATOM 1549 C C . ASP A 1 201 ? 19.995 -8.941 -12.744 1.00 72.50 201 ASP A C 1
ATOM 1551 O O . ASP A 1 201 ? 20.918 -8.286 -12.254 1.00 72.50 201 ASP A O 1
ATOM 1555 N N . CYS A 1 202 ? 19.069 -8.392 -13.535 1.00 78.31 202 CYS A N 1
ATOM 1556 C CA . CYS A 1 202 ? 19.092 -7.016 -14.019 1.00 78.31 202 CYS A CA 1
ATOM 1557 C C . CYS A 1 202 ? 17.667 -6.422 -14.061 1.00 78.31 202 CYS A C 1
ATOM 1559 O O . CYS A 1 202 ? 17.020 -6.408 -15.108 1.00 78.31 202 CYS A O 1
ATOM 1561 N N . PRO A 1 203 ? 17.160 -5.942 -12.924 1.00 73.31 203 PRO A N 1
ATOM 1562 C CA . PRO A 1 203 ? 15.782 -5.451 -12.799 1.00 73.31 203 PRO A CA 1
ATOM 1563 C C . PRO A 1 203 ? 15.504 -4.127 -13.540 1.00 73.31 203 PRO A C 1
ATOM 1565 O O . PRO A 1 203 ? 16.399 -3.294 -13.731 1.00 73.31 203 PRO A O 1
ATOM 1568 N N . CYS A 1 204 ? 14.254 -3.967 -13.988 1.00 73.94 204 CYS A N 1
ATOM 1569 C CA . CYS A 1 204 ? 13.744 -2.853 -14.798 1.00 73.94 204 CYS A CA 1
ATOM 1570 C C . CYS A 1 204 ? 12.262 -2.574 -14.520 1.00 73.94 204 CYS A C 1
ATOM 1572 O O . CYS A 1 204 ? 11.461 -3.459 -14.815 1.00 73.94 204 CYS A O 1
ATOM 1574 N N . PRO A 1 205 ? 11.893 -1.385 -14.009 1.00 65.50 205 PRO A N 1
ATOM 1575 C CA . PRO A 1 205 ? 10.565 -1.102 -13.444 1.00 65.50 205 PRO A CA 1
ATOM 1576 C C . PRO A 1 205 ? 9.417 -1.325 -14.442 1.00 65.50 205 PRO A C 1
ATOM 1578 O O . PRO A 1 205 ? 9.646 -1.409 -15.646 1.00 65.50 205 PRO A O 1
ATOM 1581 N N . HIS A 1 206 ? 8.173 -1.392 -13.961 1.00 64.69 206 HIS A N 1
ATOM 1582 C CA . HIS A 1 206 ? 6.955 -1.470 -14.779 1.00 64.69 206 HIS A CA 1
ATOM 1583 C C . HIS A 1 206 ? 6.891 -2.678 -15.728 1.00 64.69 206 HIS A C 1
ATOM 1585 O O . HIS A 1 206 ? 6.372 -2.591 -16.845 1.00 64.69 206 HIS A O 1
ATOM 1591 N N . GLY A 1 207 ? 7.464 -3.812 -15.317 1.00 66.31 207 GLY A N 1
ATOM 1592 C CA . GLY A 1 207 ? 7.518 -5.024 -16.139 1.00 66.31 207 GLY A CA 1
ATOM 1593 C C . GLY A 1 207 ? 8.388 -4.896 -17.397 1.00 66.31 207 GLY A C 1
ATOM 1594 O O . GLY A 1 207 ? 8.272 -5.715 -18.313 1.00 66.31 207 GLY A O 1
ATOM 1595 N N . GLU A 1 208 ? 9.253 -3.880 -17.466 1.00 79.38 208 GLU A N 1
ATOM 1596 C CA . GLU A 1 208 ? 10.236 -3.724 -18.532 1.00 79.38 208 GLU A CA 1
ATOM 1597 C C . GLU A 1 208 ? 11.336 -4.795 -18.450 1.00 79.38 208 GLU A C 1
ATOM 1599 O O . GLU A 1 208 ? 11.536 -5.486 -17.447 1.00 79.38 208 GLU A O 1
ATOM 1604 N N . LYS A 1 209 ? 12.086 -4.944 -19.544 1.00 85.50 209 LYS A N 1
ATOM 1605 C CA . LYS A 1 209 ? 13.203 -5.890 -19.630 1.00 85.50 209 LYS A CA 1
ATOM 1606 C C . LYS A 1 209 ? 14.524 -5.156 -19.736 1.00 85.50 209 LYS A C 1
ATOM 1608 O O . LYS A 1 209 ? 14.620 -4.113 -20.382 1.00 85.50 209 LYS A O 1
ATOM 1613 N N . CYS A 1 210 ? 15.558 -5.710 -19.112 1.00 87.56 210 CYS A N 1
ATOM 1614 C CA . CYS A 1 210 ? 16.893 -5.148 -19.205 1.00 87.56 210 CYS A CA 1
ATOM 1615 C C . CYS A 1 210 ? 17.568 -5.573 -20.504 1.00 87.56 210 CYS A C 1
ATOM 1617 O O . CYS A 1 210 ? 17.774 -6.763 -20.739 1.00 87.56 210 CYS A O 1
ATOM 1619 N N . CYS A 1 211 ? 17.939 -4.593 -21.323 1.00 91.50 211 CYS A N 1
ATOM 1620 C CA . CYS A 1 211 ? 18.700 -4.790 -22.544 1.00 91.50 211 CYS A CA 1
ATOM 1621 C C . CYS A 1 211 ? 20.153 -4.357 -22.342 1.00 91.50 211 CYS A C 1
ATOM 1623 O O . CYS A 1 211 ? 20.438 -3.163 -22.220 1.00 91.50 211 CYS A O 1
ATOM 1625 N N . VAL A 1 212 ? 21.079 -5.313 -22.314 1.00 91.06 212 VAL A N 1
ATOM 1626 C CA . VAL A 1 212 ? 22.511 -5.041 -22.148 1.00 91.06 212 VAL A CA 1
ATOM 1627 C C . VAL A 1 212 ? 23.189 -5.064 -23.517 1.00 91.06 212 VAL A C 1
ATOM 1629 O O . VAL A 1 212 ? 23.137 -6.094 -24.188 1.00 91.06 212 VAL A O 1
ATOM 1632 N N . PRO A 1 213 ? 23.836 -3.974 -23.966 1.00 87.12 213 PRO A N 1
ATOM 1633 C CA . PRO A 1 213 ? 24.505 -3.964 -25.261 1.00 87.12 213 PRO A CA 1
ATOM 1634 C C . PRO A 1 213 ? 25.638 -4.996 -25.288 1.00 87.12 213 PRO A C 1
ATOM 1636 O O . PRO A 1 213 ? 26.351 -5.176 -24.298 1.00 87.12 213 PRO A O 1
ATOM 1639 N N . PHE A 1 214 ? 25.847 -5.648 -26.434 1.00 83.31 214 PHE A N 1
ATOM 1640 C CA . PHE A 1 214 ? 27.017 -6.507 -26.614 1.00 83.31 214 PHE A CA 1
ATOM 1641 C C . PHE A 1 214 ? 28.282 -5.662 -26.442 1.00 83.31 214 PHE A C 1
ATOM 1643 O O . PHE A 1 214 ? 28.487 -4.683 -27.163 1.00 83.31 214 PHE A O 1
ATOM 1650 N N . SER A 1 215 ? 29.128 -6.018 -25.476 1.00 72.81 215 SER A N 1
ATOM 1651 C CA . SER A 1 215 ? 30.408 -5.345 -25.290 1.00 72.81 215 SER A CA 1
ATOM 1652 C C . SER A 1 215 ? 31.249 -5.502 -26.558 1.00 72.81 215 SER A C 1
ATOM 1654 O O . SER A 1 215 ? 31.526 -6.614 -27.010 1.00 72.81 215 SER A O 1
ATOM 1656 N N . LEU A 1 216 ? 31.634 -4.373 -27.159 1.00 59.38 216 LEU A N 1
ATOM 1657 C CA . LEU A 1 216 ? 32.617 -4.376 -28.237 1.00 59.38 216 LEU A CA 1
ATOM 1658 C C . LEU A 1 216 ? 33.975 -4.811 -27.649 1.00 59.38 216 LEU A C 1
ATOM 1660 O O . LEU A 1 216 ? 34.328 -4.323 -26.571 1.00 59.38 216 LEU A O 1
ATOM 1664 N N . PRO A 1 217 ? 34.697 -5.736 -28.307 1.00 58.22 217 PRO A N 1
ATOM 1665 C CA . PRO A 1 217 ? 35.994 -6.227 -27.842 1.00 58.22 217 PRO A CA 1
ATOM 1666 C C . PRO A 1 217 ? 37.079 -5.145 -27.820 1.00 58.22 217 PRO A C 1
ATOM 1668 O O . PRO A 1 217 ? 37.009 -4.201 -28.643 1.00 58.22 217 PRO A O 1
#

InterPro domains:
  IPR016186 C-type lectin-like/link domain superfamily [G3DSA:3.10.100.10] (23-211)
  IPR016187 C-type lectin fold [SSF56436] (13-99)

Organism: Branchiostoma lanceolatum (NCBI:txid7740)